Protein AF-A0A7C4YMV7-F1 (afdb_monomer)

Mean predicted aligned error: 10.68 Å

Secondary structure (DSSP, 8-state):
---HHHHHHHHHHH--HHHHHHHHHHT-TT-SSS--HHHHHHHHHHH-SS--HHHHHHHHTTTS-TTTHHHHHHHHHHHHHHHHHHHHHTT-HHHHHHHHHHHHHHHHHTT-HHHHHHHHHHHHHHHHHTT-HHHHHHHHHHHHHHHHT------HHHHHHHHHT-SS-HHHHHHHHHHHHHHHHHHHHHHHHTT---HHHHHHHHHHHHHHHTS---TTS--HHHHHHHHHHHHHHHHHTT-HHHHHTT-

Foldseek 3Di:
DPDLQQVLLVLLQPDDPVLLVQLCPPVQPDDPVDGDPLNVVSVVSNPDPDDDPVVVCVVCPPVDDPVCPVVSSVVSSVSSVVSVVCVVCVPPLLVVLVVLLVVLLVCLVVVVLVVSVVSLLVSLVSCLVVVVVVSNVSSVVSVVVSVVVDPDPPPPVNVCVSCVPDPDDPLLSVLLVVLVVLLVVLVVLLVVVVPPDDPVSLVVLVVSLVVLVPSDCPPPRHDPSSLVSSLNSNLSSCVSVVVNVVSVVSD

Sequence (251 aa):
MKTSSAFLWQLIRSMTANEKLFFKRNFALNGHGSKPLYLKLFDAIAAQKKYNEEAILKKFSPQLTKKNIAFQKHYLQQQVSEAIAQYDNRNSAGHDIYNQVLLIRVYRKKGLLDEAHTLWKKAVVKARATESYAKLNLLKTEFEKMILFSSVHTSYDDLHSVFKGNIITYTEYAEMITLRDIYTEVLLLKRKAHFDLDDELKQRISLLLERVNATNTTPNRRSFWFRHYFGMSKATLLYLLQDISSAFSLL

Nearest PDB structures (foldseek):
  5a7d-assembly4_D  TM=2.845E-01  e=1.112E+00  Drosophila melanogaster
  4wne-assembly1_A  TM=2.858E-01  e=3.779E+00  Homo sapiens
  3ro2-assembly1_A  TM=2.643E-01  e=4.152E+00  Mus musculus

Structure (mmCIF, N/CA/C/O backbone):
data_AF-A0A7C4YMV7-F1
#
_entry.id   AF-A0A7C4YMV7-F1
#
loop_
_atom_site.group_PDB
_atom_site.id
_atom_site.type_symbol
_atom_site.label_atom_id
_atom_site.label_alt_id
_atom_site.label_comp_id
_atom_site.label_asym_id
_atom_site.label_entity_id
_atom_site.label_seq_id
_atom_site.pdbx_PDB_ins_code
_atom_site.Cartn_x
_atom_site.Cartn_y
_atom_site.Cartn_z
_atom_site.occupancy
_atom_site.B_iso_or_equiv
_atom_site.auth_seq_id
_atom_site.auth_comp_id
_atom_site.auth_asym_id
_atom_site.auth_atom_id
_atom_site.pdbx_PDB_model_num
ATOM 1 N N . MET A 1 1 ? -16.394 20.487 7.273 1.00 40.19 1 MET A N 1
ATOM 2 C CA . MET A 1 1 ? -15.797 19.223 7.773 1.00 40.19 1 MET A CA 1
ATOM 3 C C . MET A 1 1 ? -16.908 18.363 8.366 1.00 40.19 1 MET A C 1
ATOM 5 O O . MET A 1 1 ? -17.680 18.888 9.157 1.00 40.19 1 MET A O 1
ATOM 9 N N . LYS A 1 2 ? -17.059 17.088 7.971 1.00 44.91 2 LYS A N 1
ATOM 10 C CA . LYS A 1 2 ? -18.053 16.191 8.596 1.00 44.91 2 LYS A CA 1
ATOM 11 C C . LYS A 1 2 ? -17.679 15.992 10.069 1.00 44.91 2 LYS A C 1
ATOM 13 O O . LYS A 1 2 ? -16.535 15.658 10.361 1.00 44.91 2 LYS A O 1
ATOM 18 N N . THR A 1 3 ? -18.620 16.195 10.987 1.00 59.12 3 THR A N 1
ATOM 19 C CA . THR A 1 3 ? -18.434 15.914 12.418 1.00 59.12 3 THR A CA 1
ATOM 20 C C . THR A 1 3 ? -17.960 14.465 12.594 1.00 59.12 3 THR A C 1
ATOM 22 O O . THR A 1 3 ? -18.552 13.564 11.999 1.00 59.12 3 THR A O 1
ATOM 25 N N . SER A 1 4 ? -16.919 14.224 13.402 1.00 65.94 4 SER A N 1
ATOM 26 C CA . SER A 1 4 ? -16.322 12.886 13.627 1.00 65.94 4 SER A CA 1
ATOM 27 C C . SER A 1 4 ? -17.374 11.805 13.939 1.00 65.94 4 SER A C 1
ATOM 29 O O . SER A 1 4 ? -17.300 10.686 13.431 1.00 65.94 4 SER A O 1
ATOM 31 N N . SER A 1 5 ? -18.435 12.169 14.665 1.00 68.94 5 SER A N 1
ATOM 32 C CA . SER A 1 5 ? -19.562 11.283 14.968 1.00 68.94 5 SER A CA 1
ATOM 33 C C . SER A 1 5 ? -20.346 10.809 13.732 1.00 68.94 5 SER A C 1
ATOM 35 O O . SER A 1 5 ? -20.761 9.653 13.663 1.00 68.94 5 SER A O 1
ATOM 37 N N . ALA A 1 6 ? -20.542 11.684 12.740 1.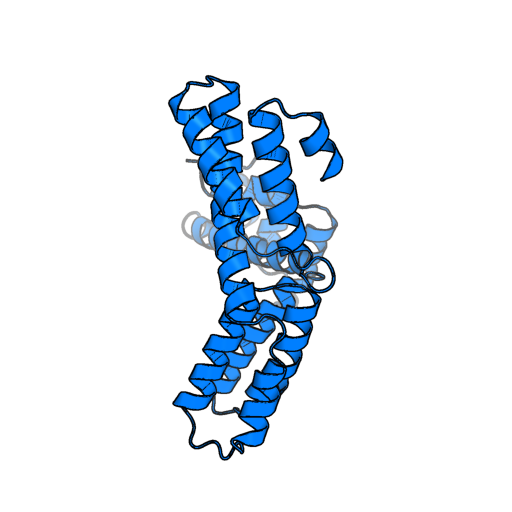00 80.94 6 ALA A N 1
ATOM 38 C CA . ALA A 1 6 ? -21.254 11.355 11.505 1.00 80.94 6 ALA A CA 1
ATOM 39 C C . ALA A 1 6 ? -20.416 10.449 10.595 1.00 80.94 6 ALA A C 1
ATOM 41 O O . ALA A 1 6 ? -20.968 9.580 9.922 1.00 80.94 6 ALA A O 1
ATOM 42 N N . PHE A 1 7 ? -19.090 10.620 10.606 1.00 87.06 7 PHE A N 1
ATOM 43 C CA . PHE A 1 7 ? -18.169 9.757 9.871 1.00 87.06 7 PHE A CA 1
ATOM 44 C C . PHE A 1 7 ? -18.228 8.310 10.374 1.00 87.06 7 PHE A C 1
ATOM 46 O O . PHE A 1 7 ? -18.424 7.404 9.571 1.00 87.06 7 PHE A O 1
ATOM 53 N N . LEU A 1 8 ? -18.143 8.092 11.693 1.00 87.88 8 LEU A N 1
ATOM 54 C CA . LEU A 1 8 ? -18.199 6.746 12.275 1.00 87.88 8 LEU A CA 1
ATOM 55 C C . LEU A 1 8 ? -19.509 6.021 11.934 1.00 87.88 8 LEU A C 1
ATOM 57 O O . LEU A 1 8 ? -19.495 4.847 11.569 1.00 87.88 8 LEU A O 1
ATOM 61 N N . TRP A 1 9 ? -20.643 6.722 12.014 1.00 89.62 9 TRP A N 1
ATOM 62 C CA . TRP A 1 9 ? -21.929 6.149 11.617 1.00 89.62 9 TRP A CA 1
ATOM 63 C C . TRP A 1 9 ? -21.963 5.801 10.122 1.00 89.62 9 TRP A C 1
ATOM 65 O O . TRP A 1 9 ? -22.379 4.698 9.770 1.00 89.62 9 TRP A O 1
ATOM 75 N N . GLN A 1 10 ? -21.477 6.690 9.246 1.00 89.81 10 GLN A N 1
ATOM 76 C CA . GLN A 1 10 ? -21.383 6.418 7.805 1.00 89.81 10 GLN A CA 1
ATOM 77 C C . GLN A 1 10 ? -20.502 5.199 7.510 1.00 89.81 10 GLN A C 1
ATOM 79 O O . GLN A 1 10 ? -20.912 4.344 6.731 1.00 89.81 10 GLN A O 1
ATOM 84 N N . LEU A 1 11 ? -19.353 5.083 8.181 1.00 91.31 11 LEU A N 1
ATOM 85 C CA . LEU A 1 11 ? -18.429 3.959 8.040 1.00 91.31 11 LEU A CA 1
ATOM 86 C C . LEU A 1 11 ? -19.085 2.631 8.443 1.00 91.31 11 LEU A C 1
ATOM 88 O O . LEU A 1 11 ? -19.076 1.670 7.684 1.00 91.31 11 LEU A O 1
ATOM 92 N N . ILE A 1 12 ? -19.730 2.578 9.612 1.00 91.25 12 ILE A N 1
ATOM 93 C CA . ILE A 1 12 ? -20.417 1.360 10.078 1.00 91.25 12 ILE A CA 1
ATOM 94 C C . ILE A 1 12 ? -21.585 0.989 9.145 1.00 91.25 12 ILE A C 1
ATOM 96 O O . ILE A 1 12 ? -21.893 -0.192 8.948 1.00 91.25 12 ILE A O 1
ATOM 100 N N . ARG A 1 13 ? -22.252 1.984 8.550 1.00 91.12 13 ARG A N 1
ATOM 101 C CA . ARG A 1 13 ? -23.333 1.768 7.580 1.00 91.12 13 ARG A CA 1
ATOM 102 C C . ARG A 1 13 ? -22.829 1.250 6.236 1.00 91.12 13 ARG A C 1
ATOM 104 O O . ARG A 1 13 ? -23.528 0.416 5.667 1.00 91.12 13 ARG A O 1
ATOM 111 N N . SER A 1 14 ? -21.666 1.698 5.759 1.00 91.88 14 SER A N 1
ATOM 112 C CA . SER A 1 14 ? -21.084 1.231 4.494 1.00 91.88 14 SER A CA 1
ATOM 113 C C . SER A 1 14 ? -20.534 -0.193 4.569 1.00 91.88 14 SER A C 1
ATOM 115 O O . SER A 1 14 ? -20.378 -0.823 3.531 1.00 91.88 14 SER A O 1
ATOM 117 N N . MET A 1 15 ? -20.280 -0.720 5.772 1.00 92.50 15 MET A N 1
ATOM 118 C CA . MET A 1 15 ? -19.813 -2.098 5.944 1.00 92.50 15 MET A CA 1
ATOM 119 C C . MET A 1 15 ? -20.860 -3.136 5.498 1.00 92.50 15 MET A C 1
ATOM 121 O O . MET A 1 15 ? -22.028 -3.116 5.920 1.00 92.50 15 MET A O 1
ATOM 125 N N . THR A 1 16 ? -20.397 -4.114 4.729 1.00 92.62 16 THR A N 1
ATOM 126 C CA . THR A 1 16 ? -21.099 -5.341 4.343 1.00 92.62 16 THR A CA 1
ATOM 127 C C . THR A 1 16 ? -21.382 -6.240 5.551 1.00 92.62 16 THR A C 1
ATOM 129 O O . THR A 1 16 ? -20.781 -6.112 6.620 1.00 92.62 16 THR A O 1
ATOM 132 N N . ALA A 1 17 ? -22.304 -7.195 5.398 1.00 91.44 17 ALA A N 1
ATOM 133 C CA . ALA A 1 17 ? -22.612 -8.158 6.459 1.00 91.44 17 ALA A CA 1
ATOM 134 C C . ALA A 1 17 ? -21.371 -8.963 6.899 1.00 91.44 17 ALA A C 1
ATOM 136 O O . ALA A 1 17 ? -21.166 -9.178 8.095 1.00 91.44 17 ALA A O 1
ATOM 137 N N . ASN A 1 18 ? -20.512 -9.332 5.945 1.00 91.94 18 ASN A N 1
ATOM 138 C CA . ASN A 1 18 ? -19.300 -10.106 6.206 1.00 91.94 18 ASN A CA 1
ATOM 139 C C . ASN A 1 18 ? -18.231 -9.288 6.945 1.00 91.94 18 ASN A C 1
ATOM 141 O O . ASN A 1 18 ? -17.628 -9.801 7.883 1.00 91.94 18 ASN A O 1
ATOM 145 N N . GLU A 1 19 ? -18.043 -8.010 6.602 1.00 91.81 19 GLU A N 1
ATOM 146 C CA . GLU A 1 19 ? -17.135 -7.109 7.335 1.00 91.81 19 GLU A CA 1
ATOM 147 C C . GLU A 1 19 ? -17.593 -6.902 8.781 1.00 91.81 19 GLU A C 1
ATOM 149 O O . GLU A 1 19 ? -16.788 -6.942 9.712 1.00 91.81 19 GLU A O 1
ATOM 154 N N . LYS A 1 20 ? -18.906 -6.736 8.996 1.00 91.12 20 LYS A N 1
ATOM 155 C CA . LYS A 1 20 ? -19.485 -6.613 10.343 1.00 91.12 20 LYS A CA 1
ATOM 156 C C . LYS A 1 20 ? -19.271 -7.886 11.156 1.00 91.12 20 LYS A C 1
ATOM 158 O O . LYS A 1 20 ? -18.959 -7.806 12.343 1.00 91.12 20 LYS A O 1
ATOM 163 N N . LEU A 1 21 ? -19.438 -9.054 10.535 1.00 89.75 21 LEU A N 1
ATOM 164 C CA . LEU A 1 21 ? -19.190 -10.342 11.179 1.00 89.75 21 LEU A CA 1
ATOM 165 C C . LEU A 1 21 ? -17.706 -10.526 11.515 1.00 89.75 21 LEU A C 1
ATOM 167 O O . LEU A 1 21 ? -17.388 -10.952 12.624 1.00 89.75 21 LEU A O 1
ATOM 171 N N . PHE A 1 22 ? -16.811 -10.172 10.591 1.00 90.62 22 PHE A N 1
ATOM 172 C CA . PHE A 1 22 ? -15.364 -10.223 10.793 1.00 90.62 22 PHE A CA 1
ATOM 173 C C . PHE A 1 22 ? -14.937 -9.356 11.979 1.00 90.62 22 PHE A C 1
ATOM 175 O O . PHE A 1 22 ? -14.270 -9.856 12.883 1.00 90.62 22 PHE A O 1
ATOM 182 N N . PHE A 1 23 ? -15.396 -8.099 12.031 1.00 90.56 23 PHE A N 1
ATOM 183 C CA . PHE A 1 23 ? -15.142 -7.203 13.160 1.00 90.56 23 PHE A CA 1
ATOM 184 C C . PHE A 1 23 ? -15.604 -7.826 14.480 1.00 90.56 23 PHE A C 1
ATOM 186 O O . PHE A 1 23 ? -14.819 -7.963 15.414 1.00 90.56 23 PHE A O 1
ATOM 193 N N . LYS A 1 24 ? -16.857 -8.290 14.549 1.00 88.00 24 LYS A N 1
ATOM 194 C CA . LYS A 1 24 ? -17.406 -8.881 15.777 1.00 88.00 24 LYS A CA 1
ATOM 195 C C . LYS A 1 24 ? -16.699 -10.158 16.217 1.00 88.00 24 LYS A C 1
ATOM 197 O O . LYS A 1 24 ? -16.728 -10.447 17.402 1.00 88.00 24 LYS A O 1
ATOM 202 N N . ARG A 1 25 ? -16.132 -10.948 15.305 1.00 86.31 25 ARG A N 1
ATOM 203 C CA . ARG A 1 25 ? -15.432 -12.193 15.655 1.00 86.31 25 ARG A CA 1
ATOM 204 C C . ARG A 1 25 ? -14.002 -11.927 16.107 1.00 86.31 25 ARG A C 1
ATOM 206 O O . ARG A 1 25 ? -13.623 -12.347 17.193 1.00 86.31 25 ARG A O 1
ATOM 213 N N . ASN A 1 26 ? -13.236 -11.202 15.299 1.00 82.25 26 ASN A N 1
ATOM 214 C CA . ASN A 1 26 ? -11.797 -11.043 15.518 1.00 82.25 26 ASN A CA 1
ATOM 215 C C . ASN A 1 26 ? -11.471 -9.977 16.562 1.00 82.25 26 ASN A C 1
ATOM 217 O O . ASN A 1 26 ? -10.483 -10.100 17.274 1.00 82.25 26 ASN A O 1
ATOM 221 N N . PHE A 1 27 ? -12.339 -8.978 16.716 1.00 79.50 27 PHE A N 1
ATOM 222 C CA . PHE A 1 27 ? -12.175 -7.914 17.701 1.00 79.50 27 PHE A CA 1
ATOM 223 C C . PHE A 1 27 ? -13.072 -8.130 18.926 1.00 79.50 27 PHE A C 1
ATOM 225 O O . PHE A 1 27 ? -13.316 -7.187 19.666 1.00 79.50 27 PHE A O 1
ATOM 232 N N . ALA A 1 28 ? -13.592 -9.342 19.164 1.00 73.56 28 ALA A N 1
ATOM 233 C CA . ALA A 1 28 ? -14.272 -9.694 20.423 1.00 73.56 28 ALA A CA 1
ATOM 234 C C . ALA A 1 28 ? -13.374 -10.368 21.460 1.00 73.56 28 ALA A C 1
ATOM 236 O O . ALA A 1 28 ? -13.800 -10.593 22.595 1.00 73.56 28 ALA A O 1
ATOM 237 N N . LEU A 1 29 ? -12.137 -10.671 21.083 1.00 60.53 29 LEU A N 1
ATOM 238 C CA . LEU A 1 29 ? -11.149 -11.289 21.949 1.00 60.53 29 LEU A CA 1
ATOM 239 C C . LEU A 1 29 ? -10.673 -10.233 22.947 1.00 60.53 29 LEU A C 1
ATOM 241 O O . LEU A 1 29 ? -9.976 -9.316 22.533 1.00 60.53 29 LEU A O 1
ATOM 245 N N . ASN A 1 30 ? -11.166 -10.312 24.194 1.00 53.94 30 ASN A N 1
ATOM 246 C CA . ASN A 1 30 ? -10.535 -9.843 25.451 1.00 53.94 30 ASN A CA 1
ATOM 247 C C . ASN A 1 30 ? -11.505 -9.770 26.658 1.00 53.94 30 ASN A C 1
ATOM 249 O O . ASN A 1 30 ? -11.123 -9.292 27.722 1.00 53.94 30 ASN A O 1
ATOM 253 N N . GLY A 1 31 ? -12.758 -10.226 26.550 1.00 48.81 31 GLY A N 1
ATOM 254 C CA . GLY A 1 31 ? -13.703 -10.182 27.674 1.00 48.81 31 GLY A CA 1
ATOM 255 C C . GLY A 1 31 ? -13.952 -11.547 28.307 1.00 48.81 31 GLY A C 1
ATOM 256 O O . GLY A 1 31 ? -14.620 -12.375 27.694 1.00 48.81 31 GLY A O 1
ATOM 257 N N . HIS A 1 32 ? -13.507 -11.754 29.550 1.00 50.25 32 HIS A N 1
ATOM 258 C CA . HIS A 1 32 ? -14.011 -12.799 30.451 1.00 50.25 32 HIS A CA 1
ATOM 259 C C . HIS A 1 32 ? -15.548 -12.693 30.584 1.00 50.25 32 HIS A C 1
ATOM 261 O O . HIS A 1 32 ? -16.067 -11.974 31.433 1.00 50.25 32 HIS A O 1
ATOM 267 N N . GLY A 1 33 ? -16.292 -13.348 29.690 1.00 56.38 33 GLY A N 1
ATOM 268 C CA . GLY A 1 33 ? -17.753 -13.492 29.743 1.00 56.38 33 GLY A CA 1
ATOM 269 C C . GLY A 1 33 ? -18.605 -12.281 29.320 1.00 56.38 33 GLY A C 1
ATOM 270 O O . GLY A 1 33 ? -19.791 -12.462 29.058 1.00 56.38 33 GLY A O 1
ATOM 271 N N . SER A 1 34 ? -18.056 -11.062 29.189 1.00 66.81 34 SER A N 1
ATOM 272 C CA . SER A 1 34 ? -18.833 -9.852 28.839 1.00 66.81 34 SER A CA 1
ATOM 273 C C . SER A 1 34 ? -18.329 -9.157 27.574 1.00 66.81 34 SER A C 1
ATOM 275 O O . SER A 1 34 ? -17.135 -8.900 27.421 1.00 66.81 34 SER A O 1
ATOM 277 N N . LYS A 1 35 ? -19.259 -8.800 26.672 1.00 72.88 35 LYS A N 1
ATOM 278 C CA . LYS A 1 35 ? -18.948 -8.037 25.453 1.00 72.88 35 LYS A CA 1
ATOM 279 C C . LYS A 1 35 ? -18.308 -6.683 25.813 1.00 72.88 35 LYS A C 1
ATOM 281 O O . LYS A 1 35 ? -18.940 -5.912 26.549 1.00 72.88 35 LYS A O 1
ATOM 286 N N . PRO A 1 36 ? -17.135 -6.348 25.244 1.00 82.06 36 PRO A N 1
ATOM 287 C CA . PRO A 1 36 ? -16.510 -5.041 25.406 1.00 82.06 36 PRO A CA 1
ATOM 288 C C . PRO A 1 36 ? -17.432 -3.872 25.036 1.00 82.06 36 PRO A C 1
ATOM 290 O O . PRO A 1 36 ? -18.288 -3.985 24.153 1.00 82.06 36 PRO A O 1
ATOM 293 N N . LEU A 1 37 ? -17.235 -2.721 25.688 1.00 83.00 37 LEU A N 1
ATOM 294 C CA . LEU A 1 37 ? -18.078 -1.532 25.508 1.00 83.00 37 LEU A CA 1
ATOM 295 C C . LEU A 1 37 ? -18.127 -1.059 24.046 1.00 83.00 37 LEU A C 1
ATOM 297 O O . LEU A 1 37 ? -19.203 -0.737 23.548 1.00 83.00 37 LEU A O 1
ATOM 301 N N . TYR A 1 38 ? -17.001 -1.082 23.328 1.00 84.81 38 TYR A N 1
ATOM 302 C CA . TYR A 1 38 ? -16.954 -0.669 21.921 1.00 84.81 38 TYR A CA 1
ATOM 303 C C . TYR A 1 38 ? -17.789 -1.575 21.004 1.00 84.81 38 TYR A C 1
ATOM 305 O O . TYR A 1 38 ? -18.428 -1.069 20.087 1.00 84.81 38 TYR A O 1
ATOM 313 N N . LEU A 1 39 ? -17.880 -2.885 21.268 1.00 85.81 39 LEU A N 1
ATOM 314 C CA . LEU A 1 39 ? -18.763 -3.774 20.499 1.00 85.81 39 LEU A CA 1
ATOM 315 C C . LEU A 1 39 ? -20.235 -3.459 20.754 1.00 85.81 39 LEU A C 1
ATOM 317 O O . LEU A 1 39 ? -21.049 -3.476 19.832 1.00 85.81 39 LEU A O 1
ATOM 321 N N . LYS A 1 40 ? -20.587 -3.132 22.001 1.00 86.94 40 LYS A N 1
ATOM 322 C CA . LYS A 1 40 ? -21.951 -2.707 22.334 1.00 86.94 40 LYS A CA 1
ATOM 323 C C . LYS A 1 40 ? -22.295 -1.377 21.656 1.00 86.94 40 LYS A C 1
ATOM 325 O O . LYS A 1 40 ? -23.397 -1.227 21.129 1.00 86.94 40 LYS A O 1
ATOM 330 N N . LEU A 1 41 ? -21.348 -0.435 21.627 1.00 87.75 41 LEU A N 1
ATOM 331 C CA . LEU A 1 41 ? -21.481 0.830 20.899 1.00 87.75 41 LEU A CA 1
ATOM 332 C C . LEU A 1 41 ? -21.631 0.600 19.394 1.00 87.75 41 LEU A C 1
ATOM 334 O O . LEU A 1 41 ? -22.490 1.219 18.773 1.00 87.75 41 LEU A O 1
ATOM 338 N N . PHE A 1 42 ? -20.858 -0.321 18.820 1.00 90.31 42 PHE A N 1
ATOM 339 C CA . PHE A 1 42 ? -20.977 -0.708 17.420 1.00 90.31 42 PHE A CA 1
ATOM 340 C C . PHE A 1 42 ? -22.382 -1.217 17.088 1.00 90.31 42 PHE A C 1
ATOM 342 O O . PHE A 1 42 ? -23.007 -0.709 16.159 1.00 90.31 42 PHE A O 1
ATOM 349 N N . ASP A 1 43 ? -22.907 -2.164 17.874 1.00 89.06 43 ASP A N 1
ATOM 350 C CA . ASP A 1 43 ? -24.257 -2.709 17.685 1.00 89.06 43 ASP A CA 1
ATOM 351 C C . ASP A 1 43 ? -25.328 -1.609 17.795 1.00 89.06 43 ASP A C 1
ATOM 353 O O . ASP A 1 43 ? -26.265 -1.561 16.996 1.00 89.06 43 ASP A O 1
ATOM 357 N N . ALA A 1 44 ? -25.174 -0.686 18.750 1.00 88.62 44 ALA A N 1
ATOM 358 C CA . ALA A 1 44 ? -26.094 0.433 18.923 1.00 88.62 44 ALA A CA 1
ATOM 359 C C . ALA A 1 44 ? -26.052 1.428 17.753 1.00 88.62 44 ALA A C 1
ATOM 361 O O . ALA A 1 44 ? -27.108 1.840 17.280 1.00 88.62 44 ALA A O 1
ATOM 362 N N . ILE A 1 45 ? -24.862 1.791 17.263 1.00 88.00 45 ILE A N 1
ATOM 363 C CA . ILE A 1 45 ? -24.699 2.717 16.132 1.00 88.00 45 ILE A CA 1
ATOM 364 C C . ILE A 1 45 ? -25.181 2.065 14.829 1.00 88.00 45 ILE A C 1
ATOM 366 O O . ILE A 1 45 ? -25.845 2.720 14.028 1.00 88.00 45 ILE A O 1
ATOM 370 N N . ALA A 1 46 ? -24.914 0.771 14.631 1.00 88.25 46 ALA A N 1
ATOM 371 C CA . ALA A 1 46 ? -25.352 0.025 13.451 1.00 88.25 46 ALA A CA 1
ATOM 372 C C . ALA A 1 46 ? -26.885 -0.074 13.341 1.00 88.25 46 ALA A C 1
ATOM 374 O O . ALA A 1 46 ? -27.420 -0.062 12.230 1.00 88.25 46 ALA A O 1
ATOM 375 N N . ALA A 1 47 ? -27.585 -0.152 14.480 1.00 87.56 47 ALA A N 1
ATOM 376 C CA . ALA A 1 47 ? -29.045 -0.217 14.544 1.00 87.56 47 ALA A CA 1
ATOM 377 C C . ALA A 1 47 ? -29.735 1.135 14.272 1.00 87.56 47 ALA A C 1
ATOM 379 O O . ALA A 1 47 ? -30.916 1.170 13.923 1.00 87.56 47 ALA A O 1
ATOM 380 N N . GLN A 1 48 ? -29.028 2.259 14.416 1.00 86.00 48 GLN A N 1
ATOM 381 C CA . GLN A 1 48 ? -29.601 3.587 14.204 1.00 86.00 48 GLN A CA 1
ATOM 382 C C . GLN A 1 48 ? -29.746 3.920 12.708 1.00 86.00 48 GLN A C 1
ATOM 384 O O . GLN A 1 48 ? -28.771 3.914 11.953 1.00 86.00 48 GLN A O 1
ATOM 389 N N . LYS A 1 49 ? -30.963 4.304 12.286 1.00 81.75 49 LYS A N 1
ATOM 390 C CA . LYS A 1 49 ? -31.230 4.834 10.930 1.00 81.75 49 LYS A CA 1
ATOM 391 C C . LYS A 1 49 ? -30.638 6.229 10.704 1.00 81.75 49 LYS A C 1
ATOM 393 O O . LYS A 1 49 ? -30.267 6.552 9.584 1.00 81.75 49 LYS A O 1
ATOM 398 N N . LYS A 1 50 ? -30.561 7.047 11.753 1.00 83.19 50 LYS A N 1
ATOM 399 C CA . LYS A 1 50 ? -29.913 8.364 11.770 1.00 83.19 50 LYS A CA 1
ATOM 400 C C . LYS A 1 50 ? -29.150 8.473 13.082 1.00 83.19 50 LYS A C 1
ATOM 402 O O . LYS A 1 50 ? -29.671 8.059 14.117 1.00 83.19 50 LYS A O 1
ATOM 407 N N . TYR A 1 51 ? -27.926 8.986 13.028 1.00 84.69 51 TYR A N 1
ATOM 408 C CA . TYR A 1 51 ? -27.071 9.081 14.206 1.00 84.69 51 TYR A CA 1
ATOM 409 C C . TYR A 1 51 ? -27.725 9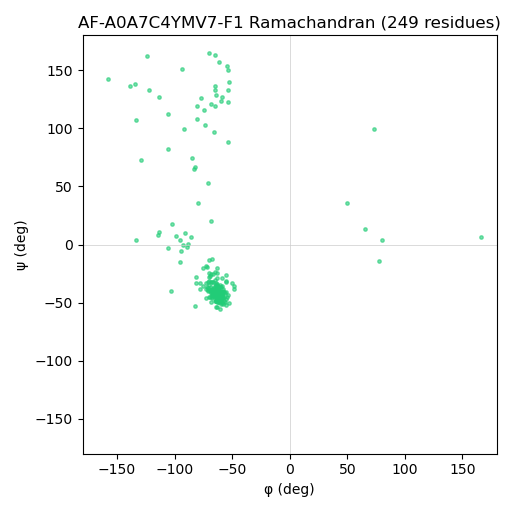.936 15.304 1.00 84.69 51 TYR A C 1
ATOM 411 O O . TYR A 1 51 ? -28.068 11.093 15.057 1.00 84.69 51 TYR A O 1
ATOM 419 N N . ASN A 1 52 ? -27.888 9.369 16.503 1.00 84.19 52 ASN A N 1
ATOM 420 C CA . ASN A 1 52 ? -28.396 10.071 17.682 1.00 84.19 52 ASN A CA 1
ATOM 421 C C . ASN A 1 52 ? -27.513 9.756 18.898 1.00 84.19 52 ASN A C 1
ATOM 423 O O . ASN A 1 52 ? -27.562 8.653 19.448 1.00 84.19 52 ASN A O 1
ATOM 427 N N . GLU A 1 53 ? -26.713 10.741 19.308 1.00 82.88 53 GLU A N 1
ATOM 428 C CA . GLU A 1 53 ? -25.757 10.617 20.410 1.00 82.88 53 GLU A CA 1
ATOM 429 C C . GLU A 1 53 ? -26.438 10.528 21.785 1.00 82.88 53 GLU A C 1
ATOM 431 O O . GLU A 1 53 ? -26.021 9.740 22.635 1.00 82.88 53 GLU A O 1
ATOM 436 N N . GLU A 1 54 ? -27.530 11.263 21.999 1.00 82.31 54 GLU A N 1
ATOM 437 C CA . GLU A 1 54 ? -28.259 11.262 23.272 1.00 82.31 54 GLU A CA 1
ATOM 438 C C . GLU A 1 54 ? -28.894 9.901 23.568 1.00 82.31 54 GLU A C 1
ATOM 440 O O . GLU A 1 54 ? -28.876 9.433 24.708 1.00 82.31 54 GLU A O 1
ATOM 445 N N . ALA A 1 55 ? -29.402 9.223 22.535 1.00 83.19 55 ALA A N 1
ATOM 446 C CA . ALA A 1 55 ? -29.932 7.868 22.656 1.00 83.19 55 ALA A CA 1
ATOM 447 C C . ALA A 1 55 ? -28.846 6.856 23.065 1.00 83.19 55 ALA A C 1
ATOM 449 O O . ALA A 1 55 ? -29.118 5.927 23.827 1.00 83.19 55 ALA A O 1
ATOM 450 N N . ILE A 1 56 ? -27.608 7.049 22.596 1.00 84.12 56 ILE A N 1
ATOM 451 C CA . ILE A 1 56 ? -26.460 6.211 22.969 1.00 84.12 56 ILE A CA 1
ATOM 452 C C . ILE A 1 56 ? -26.080 6.473 24.433 1.00 84.12 56 ILE A C 1
ATOM 454 O O . ILE A 1 56 ? -25.918 5.523 25.195 1.00 84.12 56 ILE A O 1
ATOM 458 N N . LEU A 1 57 ? -26.011 7.741 24.855 1.00 83.31 57 LEU A N 1
ATOM 459 C CA . LEU A 1 57 ? -25.722 8.110 26.247 1.00 83.31 57 LEU A CA 1
ATOM 460 C C . LEU A 1 57 ? -26.758 7.540 27.226 1.00 83.31 57 LEU A C 1
ATOM 462 O O . LEU A 1 57 ? -26.379 6.983 28.252 1.00 83.31 57 LEU A O 1
ATOM 466 N N . LYS A 1 58 ? -28.055 7.609 26.893 1.00 84.00 58 LYS A N 1
ATOM 467 C CA . LYS A 1 58 ? -29.125 7.025 27.723 1.00 84.00 58 LYS A CA 1
ATOM 468 C C . LYS A 1 58 ? -29.004 5.503 27.838 1.00 84.00 58 LYS A C 1
ATOM 470 O O . LYS A 1 58 ? -29.162 4.966 28.927 1.00 84.00 58 LYS A O 1
ATOM 475 N N . LYS A 1 59 ? -28.693 4.810 26.736 1.00 83.19 59 LYS A N 1
ATOM 476 C CA . LYS A 1 59 ? -28.611 3.339 26.693 1.00 83.19 59 LYS A CA 1
ATOM 477 C C . LYS A 1 59 ? -27.414 2.765 27.459 1.00 83.19 59 LYS A C 1
ATOM 479 O O . LYS A 1 59 ? -27.483 1.627 27.912 1.00 83.19 59 LYS A O 1
ATOM 484 N N . PHE A 1 60 ? -26.323 3.521 27.573 1.00 83.69 60 PHE A N 1
ATOM 485 C CA . PHE A 1 60 ? -25.073 3.052 28.181 1.00 83.69 60 PHE A CA 1
ATOM 486 C C . PHE A 1 60 ? -24.706 3.763 29.490 1.00 83.69 60 PHE A C 1
ATOM 488 O O . PHE A 1 60 ? -23.599 3.570 29.989 1.00 83.69 60 PHE A O 1
ATOM 495 N N . SER A 1 61 ? -25.610 4.550 30.075 1.00 80.12 61 SER A N 1
ATOM 496 C CA . SER A 1 61 ? -25.420 5.111 31.418 1.00 80.12 61 SER A CA 1
ATOM 497 C C . SER A 1 61 ? -25.394 3.987 32.472 1.00 80.12 61 SER A C 1
ATOM 499 O O . SER A 1 61 ? -26.220 3.077 32.380 1.00 80.12 61 SER A O 1
ATOM 501 N N . PRO A 1 62 ? -24.474 3.991 33.460 1.00 76.31 62 PRO A N 1
ATOM 502 C CA . PRO A 1 62 ? -23.465 5.017 33.760 1.00 76.31 62 PRO A CA 1
ATOM 503 C C . PRO A 1 62 ? -22.092 4.780 33.097 1.00 76.31 62 PRO A C 1
ATOM 505 O O . PRO A 1 62 ? -21.177 5.580 33.274 1.00 76.31 62 PRO A O 1
ATOM 508 N N . GLN A 1 63 ? -21.918 3.691 32.339 1.00 76.12 63 GLN A N 1
ATOM 509 C CA . GLN A 1 63 ? -20.636 3.306 31.720 1.00 76.12 63 GLN A CA 1
ATOM 510 C C . GLN A 1 63 ? -20.160 4.320 30.663 1.00 76.12 63 GLN A C 1
ATOM 512 O O . GLN A 1 63 ? -18.959 4.524 30.470 1.00 76.12 63 GLN A O 1
ATOM 517 N N . LEU A 1 64 ? -21.099 4.983 29.987 1.00 80.94 64 LEU A N 1
ATOM 518 C CA . LEU A 1 64 ? -20.846 6.035 29.011 1.00 80.94 64 LEU A CA 1
ATOM 519 C C . LEU A 1 64 ? -21.370 7.377 29.533 1.00 80.94 64 LEU A C 1
ATOM 521 O O . LEU A 1 64 ? -22.535 7.514 29.891 1.00 80.94 64 LEU A O 1
ATOM 525 N N . THR A 1 65 ? -20.507 8.385 29.536 1.00 82.50 65 THR A N 1
ATOM 526 C CA . THR A 1 65 ? -20.791 9.751 29.979 1.00 82.50 65 THR A CA 1
ATOM 527 C C . THR A 1 65 ? -20.479 10.742 28.861 1.00 82.50 65 THR A C 1
ATOM 529 O O . THR A 1 65 ? -19.704 10.455 27.946 1.00 82.50 65 THR A O 1
ATOM 532 N N . LYS A 1 66 ? -21.018 11.964 28.958 1.00 79.19 66 LYS A N 1
ATOM 533 C CA . LYS A 1 66 ? -20.700 13.051 28.011 1.00 79.19 66 LYS A CA 1
ATOM 534 C C . LYS A 1 66 ? -19.194 13.338 27.910 1.00 79.19 66 LYS A C 1
ATOM 536 O O . LYS A 1 66 ? -18.733 13.787 26.870 1.00 79.19 66 LYS A O 1
ATOM 541 N N . LYS A 1 67 ? -18.425 13.046 28.968 1.00 79.88 67 LYS A N 1
ATOM 542 C CA . LYS A 1 67 ? -16.967 13.230 28.994 1.00 79.88 67 LYS A CA 1
ATOM 543 C C . LYS A 1 67 ? -16.215 12.120 28.250 1.00 79.88 67 LYS A C 1
ATOM 545 O O . LYS A 1 67 ? -15.238 12.410 27.571 1.00 79.88 67 LYS A O 1
ATOM 550 N N . ASN A 1 68 ? -16.657 10.861 28.349 1.00 85.25 68 ASN A N 1
ATOM 551 C CA . ASN A 1 68 ? -15.925 9.720 27.781 1.00 85.25 68 ASN A CA 1
ATOM 552 C C . ASN A 1 68 ? -16.401 9.295 26.378 1.00 85.25 68 ASN A C 1
ATOM 554 O O . ASN A 1 68 ? -15.679 8.575 25.688 1.00 85.25 68 ASN A O 1
ATOM 558 N N . ILE A 1 69 ? -17.574 9.752 25.925 1.00 84.88 69 ILE A N 1
ATOM 559 C CA . ILE A 1 69 ? -18.153 9.325 24.644 1.00 84.88 69 ILE A CA 1
ATOM 560 C C . ILE A 1 69 ? -17.266 9.670 23.445 1.00 84.88 69 ILE A C 1
ATOM 562 O O . ILE A 1 69 ? -17.172 8.880 22.511 1.00 84.88 69 ILE A O 1
ATOM 566 N N . ALA A 1 70 ? -16.580 10.815 23.467 1.00 85.69 70 ALA A N 1
ATOM 567 C CA . ALA A 1 70 ? -15.644 11.192 22.410 1.00 85.69 70 ALA A CA 1
ATOM 568 C C . ALA A 1 70 ? -14.486 10.187 22.300 1.00 85.69 70 ALA A C 1
ATOM 570 O O . ALA A 1 70 ? -14.219 9.676 21.213 1.00 85.69 70 ALA A O 1
ATOM 571 N N . PHE A 1 71 ? -13.871 9.836 23.433 1.00 86.19 71 PHE A N 1
ATOM 572 C CA . PHE A 1 71 ? -12.795 8.846 23.501 1.00 86.19 71 PHE A CA 1
ATOM 573 C C . PHE A 1 71 ? -13.265 7.458 23.051 1.00 86.19 71 PHE A C 1
ATOM 575 O O . PHE A 1 71 ? -12.625 6.827 22.214 1.00 86.19 71 PHE A O 1
ATOM 582 N N . GLN A 1 72 ? -14.422 7.002 23.537 1.00 87.44 72 GLN A N 1
ATOM 583 C CA . GLN A 1 72 ? -14.970 5.691 23.173 1.00 87.44 72 GLN A CA 1
ATOM 584 C C . GLN A 1 72 ? -15.347 5.604 21.688 1.00 87.44 72 GLN A C 1
ATOM 586 O O . GLN A 1 72 ? -15.136 4.568 21.060 1.00 87.44 72 GLN A O 1
ATOM 591 N N . LYS A 1 73 ? -15.852 6.694 21.093 1.00 87.00 73 LYS A N 1
ATOM 592 C CA . LYS A 1 73 ? -16.089 6.778 19.643 1.00 87.00 73 LYS A CA 1
ATOM 593 C C . LYS A 1 73 ? -14.788 6.726 18.854 1.00 87.00 73 LYS A C 1
ATOM 595 O O . LYS A 1 73 ? -14.730 6.001 17.869 1.00 87.00 73 LYS A O 1
ATOM 600 N N . HIS A 1 74 ? -13.762 7.461 19.281 1.00 88.25 74 HIS A N 1
ATOM 601 C CA . HIS A 1 74 ? -12.453 7.427 18.631 1.00 88.25 74 HIS A CA 1
ATOM 602 C C . HIS A 1 74 ? -11.847 6.021 18.682 1.00 88.25 74 HIS A C 1
ATOM 604 O O . HIS A 1 74 ? -11.419 5.491 17.659 1.00 88.25 74 HIS A O 1
ATOM 610 N N . TYR A 1 75 ? -11.882 5.382 19.852 1.00 89.00 75 TYR A N 1
ATOM 611 C CA . TYR A 1 75 ? -11.418 4.010 20.015 1.00 89.00 75 TYR A CA 1
ATOM 612 C C . TYR A 1 75 ? -12.198 3.042 19.117 1.00 89.00 75 TYR A C 1
ATOM 614 O O . TYR A 1 75 ? -11.594 2.289 18.360 1.00 89.00 75 TYR A O 1
ATOM 622 N N . LEU A 1 76 ? -13.535 3.119 19.107 1.00 90.12 76 LEU A N 1
ATOM 623 C CA . LEU A 1 76 ? -14.359 2.310 18.207 1.00 90.12 76 LEU A CA 1
ATOM 624 C C . LEU A 1 76 ? -14.011 2.559 16.732 1.00 90.12 76 LEU A C 1
ATOM 626 O O . LEU A 1 76 ? -13.896 1.608 15.965 1.00 90.12 76 LEU A O 1
ATOM 630 N N . GLN A 1 77 ? -13.820 3.815 16.329 1.00 91.75 77 GLN A N 1
ATOM 631 C CA . GLN A 1 77 ? -13.427 4.159 14.967 1.00 91.75 77 GLN A CA 1
ATOM 632 C C . GLN A 1 77 ? -12.090 3.518 14.589 1.00 91.75 77 GLN A C 1
ATOM 634 O O . GLN A 1 77 ? -11.982 2.962 13.497 1.00 91.75 77 GLN A O 1
ATOM 639 N N . GLN A 1 78 ? -11.095 3.562 15.476 1.00 90.19 78 GLN A N 1
ATOM 640 C CA . GLN A 1 78 ? -9.799 2.926 15.255 1.00 90.19 78 GLN A CA 1
ATOM 641 C C . GLN A 1 78 ? -9.951 1.410 15.073 1.00 90.19 78 GLN A C 1
ATOM 643 O O . GLN A 1 78 ? -9.473 0.875 14.078 1.00 90.19 78 GLN A O 1
ATOM 648 N N . GLN A 1 79 ? -10.690 0.744 15.966 1.00 90.94 79 GLN A N 1
ATOM 649 C CA . GLN A 1 79 ? -10.913 -0.705 15.899 1.00 90.94 79 GLN A CA 1
ATOM 650 C C . GLN A 1 79 ? -11.679 -1.119 14.631 1.00 90.94 79 GLN A C 1
ATOM 652 O O . GLN A 1 79 ? -11.325 -2.094 13.975 1.00 90.94 79 GLN A O 1
ATOM 657 N N . VAL A 1 80 ? -12.710 -0.361 14.241 1.00 91.88 80 VAL A N 1
ATOM 658 C CA . VAL A 1 80 ? -13.463 -0.614 13.001 1.00 91.88 80 VAL A CA 1
ATOM 659 C C . VAL A 1 80 ? -12.580 -0.401 11.772 1.00 91.88 80 VAL A C 1
ATOM 661 O O . VAL A 1 80 ? -12.617 -1.210 10.850 1.00 91.88 80 VAL A O 1
ATOM 664 N N . SER A 1 81 ? -11.768 0.658 11.758 1.00 91.50 81 SER A N 1
ATOM 665 C CA . SER A 1 81 ? -10.872 0.952 10.631 1.00 91.50 81 SER A CA 1
ATOM 666 C C . SER A 1 81 ? -9.815 -0.139 10.463 1.00 91.50 81 SER A C 1
ATOM 668 O O . SER A 1 81 ? -9.573 -0.595 9.349 1.00 91.50 81 SER A O 1
ATOM 670 N N . GLU A 1 82 ? -9.231 -0.598 11.570 1.00 90.19 82 GLU A N 1
ATOM 671 C CA . GLU A 1 82 ? -8.274 -1.702 11.577 1.00 90.19 82 GLU A CA 1
ATOM 672 C C . GLU A 1 82 ? -8.913 -3.002 11.075 1.00 90.19 82 GLU A C 1
ATOM 674 O O . GLU A 1 82 ? -8.349 -3.680 10.219 1.00 90.19 82 GLU A O 1
ATOM 679 N N . ALA A 1 83 ? -10.126 -3.316 11.528 1.00 90.75 83 ALA A N 1
ATOM 680 C CA . ALA A 1 83 ? -10.834 -4.516 11.102 1.00 90.75 83 ALA A CA 1
ATOM 681 C C . ALA A 1 83 ? -11.186 -4.516 9.614 1.00 90.75 83 ALA A C 1
ATOM 683 O O . ALA A 1 83 ? -11.045 -5.546 8.956 1.00 90.75 83 ALA A O 1
ATOM 684 N N . ILE A 1 84 ? -11.627 -3.376 9.076 1.00 91.19 84 ILE A N 1
ATOM 685 C CA . ILE A 1 84 ? -11.907 -3.234 7.642 1.00 91.19 84 ILE A CA 1
ATOM 686 C C . ILE A 1 84 ? -10.614 -3.407 6.846 1.00 91.19 84 ILE A C 1
ATOM 688 O O . ILE A 1 84 ? -10.590 -4.185 5.895 1.00 91.19 84 ILE A O 1
ATOM 692 N N . ALA A 1 85 ? -9.525 -2.756 7.267 1.00 89.88 85 ALA A N 1
ATOM 693 C CA . ALA A 1 85 ? -8.232 -2.897 6.609 1.00 89.88 85 ALA A CA 1
ATOM 694 C C . ALA A 1 85 ? -7.747 -4.357 6.610 1.00 89.88 85 ALA A C 1
ATOM 696 O O . ALA A 1 85 ? -7.322 -4.858 5.570 1.00 89.88 85 ALA A O 1
ATOM 697 N N . GLN A 1 86 ? -7.854 -5.067 7.736 1.00 88.50 86 GLN A N 1
ATOM 698 C CA . GLN A 1 86 ? -7.499 -6.487 7.821 1.00 88.50 86 GLN A CA 1
ATOM 699 C C . GLN A 1 86 ? -8.401 -7.366 6.940 1.00 88.50 86 GLN A C 1
ATOM 701 O O . GLN A 1 86 ? -7.906 -8.259 6.252 1.00 88.50 86 GLN A O 1
ATOM 706 N N . TYR A 1 87 ? -9.715 -7.117 6.934 1.00 90.19 87 TYR A N 1
ATOM 707 C CA . TYR A 1 87 ? -10.664 -7.885 6.129 1.00 90.19 87 TYR A CA 1
ATOM 708 C C . TYR A 1 87 ? -10.388 -7.729 4.633 1.00 90.19 87 TYR A C 1
ATOM 710 O O . TYR A 1 87 ? -10.331 -8.736 3.926 1.00 90.19 87 TYR A O 1
ATOM 718 N N . ASP A 1 88 ? -10.196 -6.499 4.160 1.00 88.75 88 ASP A N 1
ATOM 719 C CA . ASP A 1 88 ? -9.932 -6.190 2.751 1.00 88.75 88 ASP A CA 1
ATOM 720 C C . ASP A 1 88 ? -8.609 -6.812 2.276 1.00 88.75 88 ASP A C 1
ATOM 722 O O . ASP A 1 88 ? -8.508 -7.391 1.195 1.00 88.75 88 ASP A O 1
ATOM 726 N N . ASN A 1 89 ? -7.599 -6.810 3.147 1.00 86.69 89 ASN A N 1
ATOM 727 C CA . ASN A 1 89 ? -6.266 -7.281 2.801 1.00 86.69 89 ASN A CA 1
ATOM 728 C C . ASN A 1 89 ? -6.021 -8.784 3.012 1.00 86.69 89 ASN A C 1
ATOM 730 O O . ASN A 1 89 ? -4.926 -9.258 2.704 1.00 86.69 89 ASN A O 1
ATOM 734 N N . ARG A 1 90 ? -7.010 -9.562 3.476 1.00 83.06 90 ARG A N 1
ATOM 735 C CA . ARG A 1 90 ? -6.831 -10.985 3.841 1.00 83.06 90 ARG A CA 1
ATOM 736 C C . ARG A 1 90 ? -6.247 -11.871 2.733 1.00 83.06 90 ARG A C 1
ATOM 738 O O . ARG A 1 90 ? -5.530 -12.818 3.025 1.00 83.06 90 ARG A O 1
ATOM 745 N N . ASN A 1 91 ? -6.534 -11.542 1.473 1.00 81.56 91 ASN A N 1
ATOM 746 C CA . ASN A 1 91 ? -6.064 -12.280 0.295 1.00 81.56 91 ASN A CA 1
ATOM 747 C C . ASN A 1 91 ? -5.099 -11.449 -0.567 1.00 81.56 91 ASN A C 1
ATOM 749 O O . ASN A 1 91 ? -4.746 -11.843 -1.678 1.00 81.56 91 ASN A O 1
ATOM 753 N N . SER A 1 92 ? -4.678 -10.280 -0.080 1.00 85.44 92 SER A N 1
ATOM 754 C CA . SER A 1 92 ? -3.789 -9.396 -0.821 1.00 85.44 92 SER A CA 1
ATOM 755 C C . SER A 1 92 ? -2.353 -9.882 -0.678 1.00 85.44 92 SER A C 1
ATOM 757 O O . SER A 1 92 ? -1.715 -9.706 0.363 1.00 85.44 92 SER A O 1
ATOM 759 N N . ALA A 1 93 ? -1.802 -10.447 -1.755 1.00 82.69 93 ALA A N 1
ATOM 760 C CA . ALA A 1 93 ? -0.388 -10.814 -1.801 1.00 82.69 93 ALA A CA 1
ATOM 761 C C . ALA A 1 93 ? 0.520 -9.610 -1.490 1.00 82.69 93 ALA A C 1
ATOM 763 O O . ALA A 1 93 ? 1.564 -9.766 -0.861 1.00 82.69 93 ALA A O 1
ATOM 764 N N . GLY A 1 94 ? 0.092 -8.401 -1.873 1.00 83.81 94 GLY A N 1
ATOM 765 C CA . GLY A 1 94 ? 0.788 -7.165 -1.546 1.00 83.81 94 GLY A CA 1
ATOM 766 C C . GLY A 1 94 ? 0.835 -6.877 -0.045 1.00 83.81 94 GLY A C 1
ATOM 767 O O . GLY A 1 94 ? 1.892 -6.497 0.457 1.00 83.81 94 GLY A O 1
ATOM 768 N N . HIS A 1 95 ? -0.276 -7.063 0.665 1.00 86.50 95 HIS A N 1
ATOM 769 C CA . HIS A 1 95 ? -0.318 -6.859 2.112 1.00 86.50 95 HIS A CA 1
ATOM 770 C C . HIS A 1 95 ? 0.553 -7.870 2.858 1.00 86.50 95 HIS A C 1
ATOM 772 O O . HIS A 1 95 ? 1.306 -7.484 3.748 1.00 86.50 95 HIS A O 1
ATOM 778 N N . ASP A 1 96 ? 0.532 -9.136 2.438 1.00 88.25 96 ASP A N 1
ATOM 779 C CA . ASP A 1 96 ? 1.393 -10.165 3.024 1.00 88.25 96 ASP A CA 1
ATOM 780 C C . ASP A 1 96 ? 2.885 -9.817 2.882 1.00 88.25 96 ASP A C 1
ATOM 782 O O . ASP A 1 96 ? 3.622 -9.835 3.865 1.00 88.25 96 ASP A O 1
ATOM 786 N N . ILE A 1 97 ? 3.327 -9.381 1.694 1.00 90.94 97 ILE A N 1
ATOM 787 C CA . ILE A 1 97 ? 4.714 -8.924 1.489 1.00 90.94 97 ILE A CA 1
ATOM 788 C C . ILE A 1 97 ? 5.048 -7.745 2.416 1.00 90.94 97 ILE A C 1
ATOM 790 O O . ILE A 1 97 ? 6.142 -7.680 2.973 1.00 90.94 97 ILE A O 1
ATOM 794 N N . TYR A 1 98 ? 4.123 -6.798 2.593 1.00 91.56 98 TYR A N 1
ATOM 795 C CA . TYR A 1 98 ? 4.346 -5.658 3.482 1.00 91.56 98 TYR A CA 1
ATOM 796 C C . TYR A 1 98 ? 4.493 -6.090 4.948 1.00 91.56 98 TYR A C 1
ATOM 798 O O . TYR A 1 98 ? 5.417 -5.647 5.630 1.00 91.56 98 TYR A O 1
ATOM 806 N N . ASN A 1 99 ? 3.651 -7.011 5.417 1.00 91.38 99 ASN A N 1
ATOM 807 C CA . ASN A 1 99 ? 3.768 -7.575 6.761 1.00 91.38 99 ASN A CA 1
ATOM 808 C C . ASN A 1 99 ? 5.091 -8.331 6.944 1.00 91.38 99 ASN A C 1
ATOM 810 O O . ASN A 1 99 ? 5.732 -8.195 7.986 1.00 91.38 99 ASN A O 1
ATOM 814 N N . GLN A 1 100 ? 5.557 -9.047 5.917 1.00 93.81 100 GLN A N 1
ATOM 815 C CA . GLN A 1 100 ? 6.877 -9.681 5.929 1.00 93.81 100 GLN A CA 1
ATOM 816 C C . GLN A 1 100 ? 8.000 -8.646 6.061 1.00 93.81 100 GLN A C 1
ATOM 818 O O . GLN A 1 100 ? 8.893 -8.843 6.878 1.00 93.81 100 GLN A O 1
ATOM 823 N N . VAL A 1 101 ? 7.940 -7.510 5.353 1.00 94.62 101 VAL A N 1
ATOM 824 C CA . VAL A 1 101 ? 8.906 -6.401 5.520 1.00 94.62 101 VAL A CA 1
ATOM 825 C C . VAL A 1 101 ? 8.932 -5.897 6.966 1.00 94.62 101 VAL A C 1
ATOM 827 O O . VAL A 1 101 ? 10.010 -5.692 7.532 1.00 94.62 101 VAL A O 1
ATOM 830 N N . LEU A 1 102 ? 7.762 -5.704 7.582 1.00 95.12 102 LEU A N 1
ATOM 831 C CA . LEU A 1 102 ? 7.675 -5.276 8.980 1.00 95.12 102 LEU A CA 1
ATOM 832 C C . LEU A 1 102 ? 8.289 -6.312 9.928 1.00 95.12 102 LEU A C 1
ATOM 834 O O . LEU A 1 102 ? 9.040 -5.941 10.831 1.00 95.12 102 LEU A O 1
ATOM 838 N N . LEU A 1 103 ? 8.026 -7.598 9.702 1.00 95.88 103 LEU A N 1
ATOM 839 C CA . LEU A 1 103 ? 8.557 -8.681 10.524 1.00 95.88 103 LEU A CA 1
ATOM 840 C C . LEU A 1 103 ? 10.079 -8.834 10.373 1.00 95.88 103 LEU A C 1
ATOM 842 O O . LEU A 1 103 ? 10.779 -8.912 11.380 1.00 95.88 103 LEU A O 1
ATOM 846 N N . ILE A 1 104 ? 10.605 -8.758 9.145 1.00 92.94 104 ILE A N 1
ATOM 847 C CA . ILE A 1 104 ? 12.053 -8.730 8.856 1.00 92.94 104 ILE A CA 1
ATOM 848 C C . ILE A 1 104 ? 12.721 -7.598 9.640 1.00 92.94 104 ILE A C 1
ATOM 850 O O . ILE A 1 104 ? 13.746 -7.801 10.290 1.00 92.94 104 ILE A O 1
ATOM 854 N N . ARG A 1 105 ? 12.115 -6.405 9.643 1.00 94.50 105 ARG A N 1
ATOM 855 C CA . ARG A 1 105 ? 12.617 -5.263 10.415 1.00 94.50 105 ARG A CA 1
ATOM 856 C C . ARG A 1 105 ? 12.640 -5.549 11.917 1.00 94.50 105 ARG A C 1
AT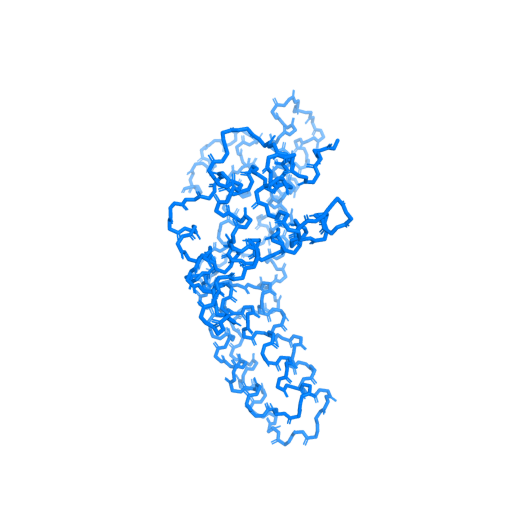OM 858 O O . ARG A 1 105 ? 13.580 -5.122 12.588 1.00 94.50 105 ARG A O 1
ATOM 865 N N . VAL A 1 106 ? 11.620 -6.217 12.455 1.00 94.75 106 VAL A N 1
ATOM 866 C CA . VAL A 1 106 ? 11.566 -6.597 13.876 1.00 94.75 106 VAL A CA 1
ATOM 867 C C . VAL A 1 106 ? 12.672 -7.596 14.211 1.00 94.75 106 VAL A C 1
ATOM 869 O O . VAL A 1 106 ? 13.403 -7.361 15.169 1.00 94.75 106 VAL A O 1
ATOM 872 N N . TYR A 1 107 ? 12.837 -8.654 13.416 1.00 91.19 107 TYR A N 1
ATOM 873 C CA . TYR A 1 107 ? 13.889 -9.657 13.610 1.00 91.19 107 TYR A CA 1
ATOM 874 C C . TYR A 1 107 ? 15.284 -9.040 13.535 1.00 91.19 107 TYR A C 1
ATOM 876 O O . TYR A 1 107 ? 16.068 -9.198 14.468 1.00 91.19 107 TYR A O 1
ATOM 884 N N . ARG A 1 108 ? 15.538 -8.193 12.530 1.00 88.56 108 ARG A N 1
ATOM 885 C CA . ARG A 1 108 ? 16.787 -7.431 12.418 1.00 88.56 108 ARG A CA 1
ATOM 886 C C . ARG A 1 108 ? 17.066 -6.586 13.659 1.00 88.56 108 ARG A C 1
ATOM 888 O O . ARG A 1 108 ? 18.164 -6.633 14.198 1.00 88.56 108 ARG A O 1
ATOM 895 N N . LYS A 1 109 ? 16.083 -5.809 14.130 1.00 88.69 109 LYS A N 1
ATOM 896 C CA . LYS A 1 109 ? 16.235 -4.974 15.337 1.00 88.69 109 LYS A CA 1
ATOM 897 C C . LYS A 1 109 ? 16.473 -5.794 16.609 1.00 88.69 109 LYS A C 1
ATOM 899 O O . LYS A 1 109 ? 17.016 -5.256 17.565 1.00 88.69 109 LYS A O 1
ATOM 904 N N . LYS A 1 110 ? 16.041 -7.056 16.629 1.00 88.62 110 LYS A N 1
ATOM 905 C CA . LYS A 1 110 ? 16.247 -7.999 17.734 1.00 88.62 110 LYS A CA 1
ATOM 906 C C . LYS A 1 110 ? 17.549 -8.805 17.617 1.00 88.62 110 LYS A C 1
ATOM 908 O O . LYS A 1 110 ? 17.814 -9.597 18.510 1.00 88.62 110 LYS A O 1
ATOM 913 N N . GLY A 1 111 ? 18.334 -8.625 16.551 1.00 82.69 111 GLY A N 1
ATOM 914 C CA . GLY A 1 111 ? 19.561 -9.392 16.299 1.00 82.69 111 GLY A CA 1
ATOM 915 C C . GLY A 1 111 ? 19.339 -10.785 15.692 1.00 82.69 111 GLY A C 1
ATOM 916 O O . GLY A 1 111 ? 20.306 -11.504 15.475 1.00 82.69 111 GLY A O 1
ATOM 917 N N . LEU A 1 112 ? 18.093 -11.151 15.373 1.00 85.50 112 LEU A N 1
ATOM 918 C CA . LEU A 1 112 ? 17.712 -12.429 14.754 1.00 85.50 112 LEU A CA 1
ATOM 919 C C . LEU A 1 112 ? 17.924 -12.362 13.230 1.00 85.50 112 LEU A C 1
ATOM 921 O O . LEU A 1 112 ? 16.970 -12.246 12.453 1.00 85.50 112 LEU A O 1
ATOM 925 N N . LEU A 1 113 ? 19.186 -12.261 12.803 1.00 80.94 113 LEU A N 1
ATOM 926 C CA . LEU A 1 113 ? 19.543 -11.935 11.417 1.00 80.94 113 LEU A CA 1
ATOM 927 C C . LEU A 1 113 ? 19.339 -13.104 10.448 1.00 80.94 113 LEU A C 1
ATOM 929 O O . LEU A 1 113 ? 18.895 -12.870 9.323 1.00 80.94 113 LEU A O 1
ATOM 933 N N . ASP A 1 114 ? 19.581 -14.341 10.874 1.00 81.25 114 ASP A N 1
ATOM 934 C CA . ASP A 1 114 ? 19.413 -15.523 10.021 1.00 81.25 114 ASP A CA 1
ATOM 935 C C . ASP A 1 114 ? 17.932 -15.785 9.711 1.00 81.25 114 ASP A C 1
ATOM 937 O O . ASP A 1 114 ? 17.547 -16.065 8.566 1.00 81.25 114 ASP A O 1
ATOM 941 N N . GLU A 1 115 ? 17.064 -15.599 10.707 1.00 87.25 115 GLU A N 1
ATOM 942 C CA . GLU A 1 115 ? 15.613 -15.661 10.558 1.00 87.25 115 GLU A CA 1
ATOM 943 C C . GLU A 1 115 ? 15.106 -14.517 9.677 1.00 87.25 115 GLU A C 1
ATOM 945 O O . GLU A 1 115 ? 14.281 -14.736 8.781 1.00 87.25 115 GLU A O 1
ATOM 950 N N . ALA A 1 116 ? 15.629 -13.301 9.883 1.00 88.19 116 ALA A N 1
ATOM 951 C CA . ALA A 1 116 ? 15.313 -12.145 9.050 1.00 88.19 116 ALA A CA 1
ATOM 952 C C . ALA A 1 116 ? 15.698 -12.388 7.583 1.00 88.19 116 ALA A C 1
ATOM 954 O O . ALA A 1 116 ? 14.896 -12.121 6.686 1.00 88.19 116 ALA A O 1
ATOM 955 N N . HIS A 1 117 ? 16.883 -12.945 7.331 1.00 83.12 117 HIS A N 1
ATOM 956 C CA . HIS A 1 117 ? 17.382 -13.238 5.992 1.00 83.12 117 HIS A CA 1
ATOM 957 C C . HIS A 1 117 ? 16.583 -14.353 5.303 1.00 83.12 117 HIS A C 1
ATOM 959 O O . HIS A 1 117 ? 16.206 -14.225 4.135 1.00 83.12 117 HIS A O 1
ATOM 965 N N . THR A 1 118 ? 16.247 -15.420 6.031 1.00 87.50 118 THR A N 1
ATOM 966 C CA . THR A 1 118 ? 15.412 -16.517 5.518 1.00 87.50 118 THR A CA 1
ATOM 967 C C . THR A 1 118 ? 14.026 -16.020 5.107 1.00 87.50 118 THR A C 1
ATOM 969 O O . THR A 1 118 ? 13.523 -16.369 4.034 1.00 87.50 118 THR A O 1
ATOM 972 N N . LEU A 1 119 ? 13.409 -15.173 5.935 1.00 91.38 119 LEU A N 1
ATOM 973 C CA . LEU A 1 119 ? 12.123 -14.556 5.624 1.00 91.38 119 LEU A CA 1
ATOM 974 C C . LEU A 1 119 ? 12.234 -13.588 4.438 1.00 91.38 119 LEU A C 1
ATOM 976 O O . LEU A 1 119 ? 11.387 -13.602 3.543 1.00 91.38 119 LEU A O 1
ATOM 980 N N . TRP A 1 120 ? 13.307 -12.798 4.392 1.00 89.25 120 TRP A N 1
ATOM 981 C CA . TRP A 1 120 ? 13.592 -11.867 3.306 1.00 89.25 120 TRP A CA 1
ATOM 982 C C . TRP A 1 120 ? 13.709 -12.566 1.946 1.00 89.25 120 TRP A C 1
ATOM 984 O O . TRP A 1 120 ? 13.069 -12.122 0.992 1.00 89.25 120 TRP A O 1
ATOM 994 N N . LYS A 1 121 ? 14.416 -13.704 1.853 1.00 85.38 121 LYS A N 1
ATOM 995 C CA . LYS A 1 121 ? 14.528 -14.489 0.606 1.00 85.38 121 LYS A CA 1
ATOM 996 C C . LYS A 1 121 ? 13.152 -14.867 0.049 1.00 85.38 121 LYS A C 1
ATOM 998 O O . LYS A 1 121 ? 12.877 -14.663 -1.134 1.00 85.38 121 LYS A O 1
ATOM 1003 N N . LYS A 1 122 ? 12.257 -15.364 0.909 1.00 89.81 122 LYS A N 1
ATOM 1004 C CA . LYS A 1 122 ? 10.881 -15.734 0.530 1.00 89.81 122 LYS A CA 1
ATOM 1005 C C . LYS A 1 122 ? 10.070 -14.514 0.081 1.00 89.81 122 LYS A C 1
ATOM 1007 O O . LYS A 1 122 ? 9.393 -14.569 -0.948 1.00 89.81 122 LYS A O 1
ATOM 1012 N N . ALA A 1 123 ? 10.180 -13.407 0.816 1.00 91.00 123 ALA A N 1
ATOM 1013 C CA . ALA A 1 123 ? 9.484 -12.161 0.509 1.00 91.0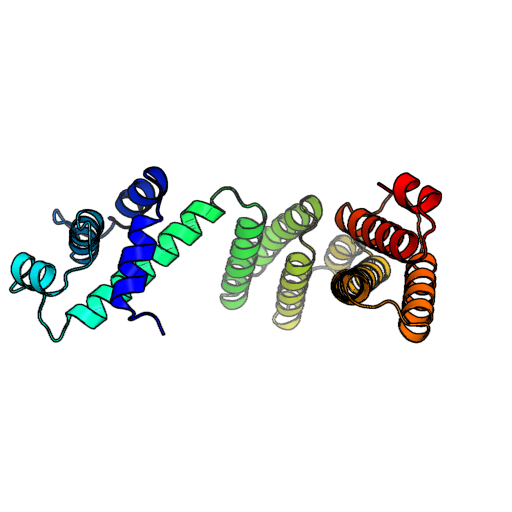0 123 ALA A CA 1
ATOM 1014 C C . ALA A 1 123 ? 9.906 -11.579 -0.848 1.00 91.00 123 ALA A C 1
ATOM 1016 O O . ALA A 1 123 ? 9.054 -11.128 -1.612 1.00 91.00 123 ALA A O 1
ATOM 1017 N N . VAL A 1 124 ? 11.199 -11.642 -1.187 1.00 84.75 124 VAL A N 1
ATOM 1018 C CA . VAL A 1 124 ? 11.731 -11.186 -2.482 1.00 84.75 124 VAL A CA 1
ATOM 1019 C C . VAL A 1 124 ? 11.164 -12.006 -3.637 1.00 84.75 124 VAL A C 1
ATOM 1021 O O . VAL A 1 124 ? 10.683 -11.425 -4.609 1.00 84.75 124 VAL A O 1
ATOM 1024 N N . VAL A 1 125 ? 11.160 -13.340 -3.534 1.00 84.31 125 VAL A N 1
ATOM 1025 C CA . VAL A 1 125 ? 10.587 -14.215 -4.574 1.00 84.31 125 VAL A CA 1
ATOM 1026 C C . VAL A 1 125 ? 9.108 -13.894 -4.794 1.00 84.31 125 VAL A C 1
ATOM 1028 O O . VAL A 1 125 ? 8.676 -13.700 -5.931 1.00 84.31 125 VAL A O 1
ATOM 1031 N N . LYS A 1 126 ? 8.338 -13.745 -3.710 1.00 87.31 126 LYS A N 1
ATOM 1032 C CA . LYS A 1 126 ? 6.913 -13.399 -3.787 1.00 87.31 126 LYS A CA 1
ATOM 1033 C C . LYS A 1 126 ? 6.678 -12.001 -4.366 1.00 87.31 126 LYS A C 1
ATOM 1035 O O . LYS A 1 126 ? 5.780 -11.809 -5.186 1.00 87.31 126 LYS A O 1
ATOM 1040 N N . ALA A 1 127 ? 7.487 -11.019 -3.974 1.00 85.81 127 ALA A N 1
ATOM 1041 C CA . ALA A 1 127 ? 7.392 -9.657 -4.486 1.00 85.81 127 ALA A CA 1
ATOM 1042 C C . ALA A 1 127 ? 7.754 -9.566 -5.974 1.00 85.81 127 ALA A C 1
ATOM 1044 O O . ALA A 1 127 ? 7.144 -8.776 -6.686 1.00 85.81 127 ALA A O 1
ATOM 1045 N N . ARG A 1 128 ? 8.670 -10.410 -6.462 1.00 78.62 128 ARG A N 1
ATOM 1046 C CA . ARG A 1 128 ? 8.980 -10.543 -7.894 1.00 78.62 128 ARG A CA 1
ATOM 1047 C C . ARG A 1 128 ? 7.831 -11.171 -8.671 1.00 78.62 128 ARG A C 1
ATOM 1049 O O . ARG A 1 1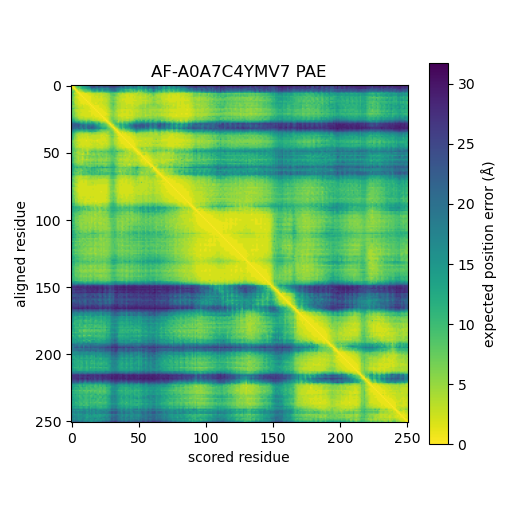28 ? 7.396 -10.590 -9.656 1.00 78.62 128 ARG A O 1
ATOM 1056 N N . ALA A 1 129 ? 7.301 -12.298 -8.196 1.00 82.31 129 ALA A N 1
ATOM 1057 C CA . ALA A 1 129 ? 6.183 -12.986 -8.846 1.00 82.31 129 ALA A CA 1
ATOM 1058 C C . ALA A 1 129 ? 4.925 -12.107 -8.965 1.00 82.31 129 ALA A C 1
ATOM 1060 O O . ALA A 1 129 ? 4.133 -12.269 -9.884 1.00 82.31 129 ALA A O 1
ATOM 1061 N N . THR A 1 130 ? 4.750 -11.165 -8.036 1.00 83.50 130 THR A N 1
ATOM 1062 C CA . THR A 1 130 ? 3.627 -10.215 -8.019 1.00 83.50 130 THR A CA 1
ATOM 1063 C C . THR A 1 130 ? 3.978 -8.842 -8.589 1.00 83.50 130 THR A C 1
ATOM 1065 O O . THR A 1 130 ? 3.185 -7.912 -8.451 1.00 83.50 130 THR A O 1
ATOM 1068 N N . GLU A 1 131 ? 5.176 -8.685 -9.161 1.00 81.38 131 GLU A N 1
ATOM 1069 C CA . GLU A 1 131 ? 5.683 -7.422 -9.709 1.00 81.38 131 GLU A CA 1
ATOM 1070 C C . GLU A 1 131 ? 5.539 -6.224 -8.739 1.00 81.38 131 GLU A C 1
ATOM 1072 O O . GLU A 1 131 ? 5.277 -5.082 -9.113 1.00 81.38 131 GLU A O 1
ATOM 1077 N N . SER A 1 132 ? 5.701 -6.478 -7.437 1.00 82.75 132 SER A N 1
ATOM 1078 C CA . SER A 1 132 ? 5.575 -5.488 -6.363 1.00 82.75 132 SER A CA 1
ATOM 1079 C C . SER A 1 132 ? 6.867 -4.682 -6.177 1.00 82.75 132 SER A C 1
ATOM 1081 O O . SER A 1 132 ? 7.502 -4.731 -5.121 1.00 82.75 132 SER A O 1
ATOM 1083 N N . TYR A 1 133 ? 7.248 -3.888 -7.177 1.00 78.50 133 TYR A N 1
ATOM 1084 C CA . TYR A 1 133 ? 8.539 -3.183 -7.209 1.00 78.50 133 TYR A CA 1
ATOM 1085 C C . TYR A 1 133 ? 8.794 -2.230 -6.046 1.00 78.50 133 TYR A C 1
ATOM 1087 O O . TYR A 1 133 ? 9.879 -2.223 -5.472 1.00 78.50 133 TYR A O 1
ATOM 1095 N N . ALA A 1 134 ? 7.782 -1.468 -5.631 1.00 82.62 134 ALA A N 1
ATOM 1096 C CA . ALA A 1 134 ? 7.914 -0.594 -4.467 1.00 82.62 134 ALA A CA 1
ATOM 1097 C C . ALA A 1 134 ? 8.273 -1.385 -3.194 1.00 82.62 134 ALA A C 1
ATOM 1099 O O . ALA A 1 134 ? 9.051 -0.921 -2.365 1.00 82.62 134 ALA A O 1
ATOM 1100 N N . LYS A 1 135 ? 7.746 -2.608 -3.052 1.00 86.88 135 LYS A N 1
ATOM 1101 C CA . LYS A 1 135 ? 8.041 -3.480 -1.908 1.00 86.88 135 LYS A CA 1
ATOM 1102 C C . LYS A 1 135 ? 9.405 -4.151 -2.045 1.00 86.88 135 LYS A C 1
ATOM 1104 O O . LYS A 1 135 ? 10.081 -4.319 -1.037 1.00 86.88 135 LYS A O 1
ATOM 1109 N N . LEU A 1 136 ? 9.838 -4.466 -3.270 1.00 82.12 136 LEU A N 1
ATOM 1110 C CA . LEU A 1 136 ? 11.204 -4.929 -3.536 1.00 82.12 136 LEU A CA 1
ATOM 1111 C C . LEU A 1 136 ? 12.247 -3.910 -3.069 1.00 82.12 136 LEU A C 1
ATOM 1113 O O . LEU A 1 136 ? 13.221 -4.302 -2.434 1.00 82.12 136 LEU A O 1
ATOM 1117 N N . ASN A 1 137 ? 12.008 -2.613 -3.272 1.00 82.88 137 ASN A N 1
ATOM 1118 C CA . ASN A 1 137 ? 12.891 -1.582 -2.725 1.00 82.88 137 ASN A CA 1
ATOM 1119 C C . ASN A 1 137 ? 12.927 -1.584 -1.197 1.00 82.88 137 ASN A C 1
ATOM 1121 O O . ASN A 1 137 ? 14.004 -1.511 -0.616 1.00 82.88 137 ASN A O 1
ATOM 1125 N N . LEU A 1 138 ? 11.771 -1.707 -0.534 1.00 88.44 138 LEU A N 1
ATOM 1126 C CA . LEU A 1 138 ? 11.731 -1.798 0.929 1.00 88.44 138 LEU A CA 1
ATOM 1127 C C . LEU A 1 138 ? 12.516 -3.016 1.438 1.00 88.44 138 LEU A C 1
ATOM 1129 O O . LEU A 1 138 ? 13.256 -2.907 2.416 1.00 88.44 138 LEU A O 1
ATOM 1133 N N . LEU A 1 139 ? 12.386 -4.157 0.756 1.00 87.50 139 LEU A N 1
ATOM 1134 C CA . LEU A 1 139 ? 13.155 -5.367 1.041 1.00 87.50 139 LEU A CA 1
ATOM 1135 C C . LEU A 1 139 ? 14.657 -5.133 0.832 1.00 87.50 139 LEU A C 1
ATOM 1137 O O . LEU A 1 139 ? 15.444 -5.512 1.697 1.00 87.50 139 LEU A O 1
ATOM 1141 N N . LYS A 1 140 ? 15.064 -4.474 -0.258 1.00 83.12 140 LYS A N 1
ATOM 1142 C CA . LYS A 1 140 ? 16.465 -4.102 -0.514 1.00 83.12 140 LYS A CA 1
ATOM 1143 C C . LYS A 1 140 ? 17.027 -3.235 0.615 1.00 83.12 140 LYS A C 1
ATOM 1145 O O . LYS A 1 140 ? 18.092 -3.538 1.136 1.00 83.12 140 LYS A O 1
ATOM 1150 N N . THR A 1 141 ? 16.279 -2.228 1.064 1.00 84.88 141 THR A N 1
ATOM 1151 C CA . THR A 1 141 ? 16.693 -1.353 2.170 1.00 84.88 141 THR A CA 1
ATOM 1152 C C . THR A 1 141 ? 16.846 -2.098 3.496 1.00 84.88 141 THR A C 1
ATOM 1154 O O . THR A 1 141 ? 17.770 -1.815 4.256 1.00 84.88 141 THR A O 1
ATOM 1157 N N . GLU A 1 142 ? 15.950 -3.031 3.834 1.00 86.25 142 GLU A N 1
ATOM 1158 C CA . GLU A 1 142 ? 16.144 -3.822 5.058 1.00 86.25 142 GLU A CA 1
ATOM 1159 C C . GLU A 1 142 ? 17.350 -4.760 4.938 1.00 86.25 142 GLU A C 1
ATOM 1161 O O . GLU A 1 142 ? 18.046 -4.955 5.929 1.00 86.25 142 GLU A O 1
ATOM 1166 N N . PHE A 1 143 ? 17.653 -5.263 3.742 1.00 82.31 143 PHE A N 1
ATOM 1167 C CA . PHE A 1 143 ? 18.847 -6.065 3.492 1.00 82.31 143 PHE A CA 1
ATOM 1168 C C . PHE A 1 143 ? 20.150 -5.271 3.611 1.00 82.31 143 PHE A C 1
ATOM 1170 O O . PHE A 1 143 ? 21.060 -5.706 4.310 1.00 82.31 143 PHE A O 1
ATOM 1177 N N . GLU A 1 144 ? 20.214 -4.067 3.039 1.00 79.06 144 GLU A N 1
ATOM 1178 C CA . GLU A 1 144 ? 21.339 -3.137 3.232 1.00 79.06 144 GLU A CA 1
ATOM 1179 C C . GLU A 1 144 ? 21.597 -2.892 4.726 1.00 79.06 144 GLU A C 1
ATOM 1181 O O . GLU A 1 144 ? 22.733 -2.951 5.188 1.00 79.06 144 GLU A O 1
ATOM 1186 N N . LYS A 1 145 ? 20.533 -2.702 5.516 1.00 83.56 145 LYS A N 1
ATOM 1187 C CA . LYS A 1 145 ? 20.644 -2.558 6.975 1.00 83.56 145 LYS A CA 1
ATOM 1188 C C . LYS A 1 145 ? 21.133 -3.838 7.651 1.00 83.56 145 LYS A C 1
ATOM 1190 O O . LYS A 1 145 ? 21.908 -3.740 8.592 1.00 83.56 145 LYS A O 1
ATOM 1195 N N . MET A 1 146 ? 20.679 -5.017 7.226 1.00 77.94 146 MET A N 1
ATOM 1196 C CA . MET A 1 146 ? 21.181 -6.285 7.773 1.00 77.94 146 MET A CA 1
ATOM 1197 C C . MET A 1 146 ? 22.695 -6.402 7.569 1.00 77.94 146 MET A C 1
ATOM 1199 O O . MET A 1 146 ? 23.385 -6.746 8.519 1.00 77.94 146 MET A O 1
ATOM 1203 N N . ILE A 1 147 ? 23.215 -6.007 6.401 1.00 72.88 147 ILE A N 1
ATOM 1204 C CA . ILE A 1 147 ? 24.663 -5.959 6.146 1.00 72.88 147 ILE A CA 1
ATOM 1205 C C . ILE A 1 147 ? 25.348 -4.938 7.061 1.00 72.88 147 ILE A C 1
ATOM 1207 O O . ILE A 1 147 ? 26.277 -5.294 7.777 1.00 72.88 147 ILE A O 1
ATOM 1211 N N . LEU A 1 148 ? 24.877 -3.686 7.071 1.00 70.81 148 LEU A N 1
ATOM 1212 C CA . LEU A 1 148 ? 25.518 -2.583 7.802 1.00 70.81 148 LEU A CA 1
ATOM 1213 C C . LEU A 1 148 ? 25.622 -2.826 9.312 1.00 70.81 148 LEU A C 1
ATOM 1215 O O . LEU A 1 148 ? 26.594 -2.412 9.935 1.00 70.81 148 LEU A O 1
ATOM 1219 N N . PHE A 1 149 ? 24.609 -3.457 9.908 1.00 64.88 149 PHE A N 1
ATOM 1220 C CA . PHE A 1 149 ? 24.545 -3.683 11.353 1.00 64.88 149 PHE A CA 1
ATOM 1221 C C . PHE A 1 149 ? 25.163 -5.013 11.790 1.00 64.88 149 PHE A C 1
ATOM 1223 O O . PHE A 1 149 ? 24.979 -5.402 12.943 1.00 64.88 149 PHE A O 1
ATOM 1230 N N . SER A 1 150 ? 25.868 -5.725 10.905 1.00 58.50 150 SER A N 1
ATOM 1231 C CA . SER A 1 150 ? 26.344 -7.067 11.212 1.00 58.50 150 SER A CA 1
ATOM 1232 C C . SER A 1 150 ? 27.798 -7.331 10.829 1.00 58.50 150 SER A C 1
ATOM 1234 O O . SER A 1 150 ? 28.255 -7.018 9.735 1.00 58.50 150 SER A O 1
ATOM 1236 N N . SER A 1 151 ? 28.491 -8.024 11.729 1.00 51.22 151 SER A N 1
ATOM 1237 C CA . SER A 1 151 ? 29.663 -8.855 11.454 1.00 51.22 151 SER A CA 1
ATOM 1238 C C . SER A 1 151 ? 29.240 -10.224 10.901 1.00 51.22 151 SER A C 1
ATOM 1240 O O . SER A 1 151 ? 29.801 -11.251 11.280 1.00 51.22 151 SER A O 1
ATOM 1242 N N . VAL A 1 152 ? 28.172 -10.284 10.099 1.00 49.38 152 VAL A N 1
ATOM 1243 C CA . VAL A 1 152 ? 27.674 -11.553 9.571 1.00 49.38 152 VAL A CA 1
ATOM 1244 C C . VAL A 1 152 ? 28.737 -12.128 8.639 1.00 49.38 152 VAL A C 1
ATOM 1246 O O . VAL A 1 152 ? 29.081 -11.534 7.620 1.00 49.38 152 VAL A O 1
ATOM 1249 N N . HIS A 1 153 ? 29.238 -13.314 8.978 1.00 51.59 153 HIS A N 1
ATOM 1250 C CA . HIS A 1 153 ? 30.036 -14.159 8.092 1.00 51.59 153 HIS A CA 1
ATOM 1251 C C . HIS A 1 153 ? 29.152 -14.754 6.980 1.00 51.59 153 HIS A C 1
ATOM 1253 O O . HIS A 1 153 ? 29.094 -15.964 6.800 1.00 51.59 153 HIS A O 1
ATOM 1259 N N . THR A 1 154 ? 28.412 -13.923 6.240 1.00 53.47 154 THR A N 1
ATOM 1260 C CA . THR A 1 154 ? 27.830 -14.363 4.969 1.00 53.47 154 THR A CA 1
ATOM 1261 C C . THR A 1 154 ? 28.947 -14.259 3.948 1.00 53.47 154 THR A C 1
ATOM 1263 O O . THR A 1 154 ? 29.483 -13.170 3.734 1.00 53.47 154 THR A O 1
ATOM 1266 N N . SER A 1 155 ? 29.315 -15.389 3.342 1.00 53.91 155 S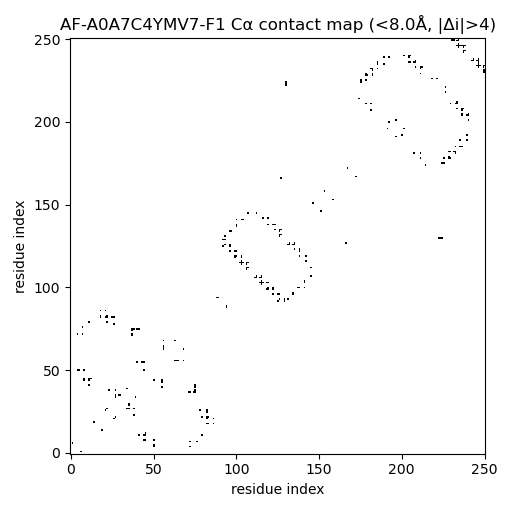ER A N 1
ATOM 1267 C CA . SER A 1 155 ? 30.289 -15.402 2.253 1.00 53.91 155 SER A CA 1
ATOM 1268 C C . SER A 1 155 ? 29.868 -14.408 1.169 1.00 53.91 155 SER A C 1
ATOM 1270 O O . SER A 1 155 ? 28.687 -14.306 0.823 1.00 53.91 155 SER A O 1
ATOM 1272 N N . TYR A 1 156 ? 30.838 -13.687 0.606 1.00 55.03 156 TYR A N 1
ATOM 1273 C CA . TYR A 1 156 ? 30.615 -12.806 -0.539 1.00 55.03 156 TYR A CA 1
ATOM 1274 C C . TYR A 1 156 ? 29.867 -13.527 -1.672 1.00 55.03 156 TYR A C 1
ATOM 1276 O O . TYR A 1 156 ? 29.027 -12.915 -2.323 1.00 55.03 156 TYR A O 1
ATOM 1284 N N . ASP A 1 157 ? 30.081 -14.832 -1.848 1.00 55.62 157 ASP A N 1
ATOM 1285 C CA . ASP A 1 157 ? 29.429 -15.637 -2.885 1.00 55.62 157 ASP A CA 1
ATOM 1286 C C . ASP A 1 157 ? 27.934 -15.884 -2.624 1.00 55.62 157 ASP A C 1
ATOM 1288 O O . ASP A 1 157 ? 27.134 -15.913 -3.564 1.00 55.62 157 ASP A O 1
ATOM 1292 N N . ASP A 1 158 ? 27.512 -15.978 -1.362 1.00 57.91 158 ASP A N 1
ATOM 1293 C CA . ASP A 1 158 ? 26.095 -16.072 -0.992 1.00 57.91 158 ASP A CA 1
ATOM 1294 C C . ASP A 1 158 ? 25.385 -14.725 -1.179 1.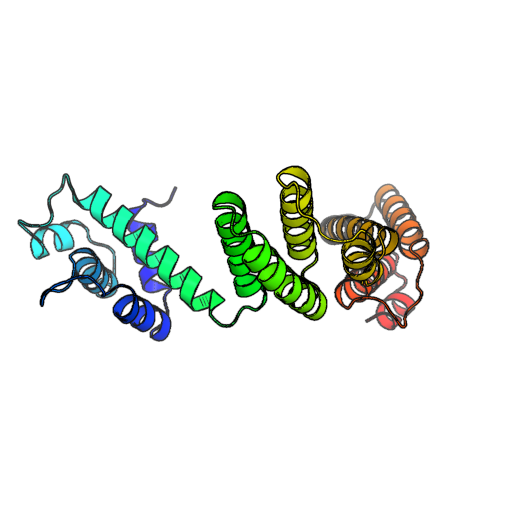00 57.91 158 ASP A C 1
ATOM 1296 O O . ASP A 1 158 ? 24.257 -14.669 -1.674 1.00 57.91 158 ASP A O 1
ATOM 1300 N N . LEU A 1 159 ? 26.068 -13.621 -0.858 1.00 54.12 159 LEU A N 1
ATOM 1301 C CA . LEU A 1 159 ? 25.589 -12.265 -1.139 1.00 54.12 159 LEU A CA 1
ATOM 1302 C C . LEU A 1 159 ? 25.474 -12.047 -2.652 1.00 54.12 159 LEU A C 1
ATOM 1304 O O . LEU A 1 159 ? 24.437 -11.618 -3.163 1.00 54.12 159 LEU A O 1
ATOM 1308 N N . HIS A 1 160 ? 26.533 -12.386 -3.381 1.00 55.41 160 HIS A N 1
ATOM 1309 C CA . HIS A 1 160 ? 26.626 -12.192 -4.814 1.00 55.41 160 HIS A CA 1
ATOM 1310 C C . HIS A 1 160 ? 25.658 -13.106 -5.568 1.00 55.41 160 HIS A C 1
ATOM 1312 O O . HIS A 1 160 ? 25.055 -12.648 -6.523 1.00 55.41 160 HIS A O 1
ATOM 1318 N N . SER A 1 161 ? 25.409 -14.351 -5.155 1.00 60.84 161 SER A N 1
ATOM 1319 C CA . SER A 1 161 ? 24.424 -15.231 -5.812 1.00 60.84 161 SER A CA 1
ATOM 1320 C C . SER A 1 161 ? 22.980 -14.744 -5.636 1.00 60.84 161 SER A C 1
ATOM 1322 O O . SER A 1 161 ? 22.211 -14.715 -6.602 1.00 60.84 161 SER A O 1
ATOM 1324 N N . VAL A 1 162 ? 22.629 -14.265 -4.440 1.00 54.66 162 VAL A N 1
ATOM 1325 C CA . VAL A 1 162 ? 21.321 -13.668 -4.136 1.00 54.66 162 VAL A CA 1
ATOM 1326 C C . VAL A 1 162 ? 21.073 -12.399 -4.965 1.00 54.66 162 VAL A C 1
ATOM 1328 O O . VAL A 1 162 ? 19.968 -12.210 -5.484 1.00 54.66 162 VAL A O 1
ATOM 1331 N N . PHE A 1 163 ? 22.094 -11.552 -5.140 1.00 52.16 163 PHE A N 1
ATOM 1332 C CA . PHE A 1 163 ? 22.006 -10.338 -5.961 1.00 52.16 163 PHE A CA 1
ATOM 1333 C C . PHE A 1 163 ? 22.184 -10.573 -7.462 1.00 52.16 163 PHE A C 1
ATOM 1335 O O . PHE A 1 163 ? 21.562 -9.881 -8.261 1.00 52.16 163 PHE A O 1
ATOM 1342 N N . LYS A 1 164 ? 23.004 -11.536 -7.882 1.00 54.75 164 LYS A N 1
ATOM 1343 C CA . LYS A 1 164 ? 23.204 -11.894 -9.295 1.00 54.75 164 LYS A CA 1
ATOM 1344 C C . LYS A 1 164 ? 21.951 -12.540 -9.873 1.00 54.75 164 LYS A C 1
ATOM 1346 O O . LYS A 1 164 ? 21.673 -12.381 -11.056 1.00 54.75 164 LYS A O 1
ATOM 1351 N N . GLY A 1 165 ? 21.122 -13.149 -9.025 1.00 50.09 165 GLY A N 1
ATOM 1352 C CA . GLY A 1 165 ? 19.742 -13.500 -9.347 1.00 50.09 165 GLY A CA 1
ATOM 1353 C C . GLY A 1 165 ? 18.803 -12.295 -9.525 1.00 50.09 165 GLY A C 1
ATOM 1354 O O . GLY A 1 165 ? 17.594 -12.469 -9.358 1.00 50.09 165 GLY A O 1
ATOM 1355 N N . ASN A 1 166 ? 19.302 -11.076 -9.782 1.00 47.53 166 ASN A N 1
ATOM 1356 C CA . ASN A 1 166 ? 18.485 -9.878 -9.970 1.00 47.53 166 ASN A CA 1
ATOM 1357 C C . ASN A 1 166 ? 17.622 -9.968 -11.231 1.00 47.53 166 ASN A C 1
ATOM 1359 O O . ASN A 1 166 ? 18.020 -9.654 -12.346 1.00 47.53 166 ASN A O 1
ATOM 1363 N N . ILE A 1 167 ? 16.389 -10.379 -10.961 1.00 56.78 167 ILE A N 1
ATOM 1364 C CA . ILE A 1 167 ? 15.174 -10.080 -11.700 1.00 56.78 167 ILE A CA 1
ATOM 1365 C C . ILE A 1 167 ? 14.895 -8.581 -11.494 1.00 56.78 167 ILE A C 1
ATOM 1367 O O . ILE A 1 167 ? 14.733 -8.140 -10.353 1.00 56.78 167 ILE A O 1
ATOM 1371 N N . ILE A 1 168 ? 14.856 -7.849 -12.609 1.00 52.62 168 ILE A N 1
ATOM 1372 C CA . ILE A 1 168 ? 14.994 -6.396 -12.775 1.00 52.62 168 ILE A CA 1
ATOM 1373 C C . ILE A 1 168 ? 16.428 -5.899 -12.573 1.00 52.62 168 ILE A C 1
ATOM 1375 O O . ILE A 1 168 ? 16.899 -5.689 -11.453 1.00 52.62 168 ILE A O 1
ATOM 1379 N N . THR A 1 169 ? 17.123 -5.678 -13.686 1.00 60.62 169 THR A N 1
ATOM 1380 C CA . THR A 1 169 ? 18.386 -4.934 -13.695 1.00 60.62 169 THR A CA 1
ATOM 1381 C C . THR A 1 169 ? 18.156 -3.499 -13.206 1.00 60.62 169 THR A C 1
ATOM 1383 O O . THR A 1 169 ? 17.055 -2.957 -13.304 1.00 60.62 169 THR A O 1
ATOM 1386 N N . TYR A 1 170 ? 19.204 -2.836 -12.702 1.00 63.16 170 TYR A N 1
ATOM 1387 C CA . TYR A 1 170 ? 19.136 -1.402 -12.372 1.00 63.16 170 TYR A CA 1
ATOM 1388 C C . TYR A 1 170 ? 18.538 -0.581 -13.528 1.00 63.16 170 TYR A C 1
ATOM 1390 O O . TYR A 1 170 ? 17.724 0.313 -13.304 1.00 63.16 170 TYR A O 1
ATOM 1398 N N . THR A 1 171 ? 18.893 -0.950 -14.760 1.00 66.25 171 THR A N 1
ATOM 1399 C CA . THR A 1 171 ? 18.374 -0.336 -15.982 1.00 66.25 171 THR A CA 1
ATOM 1400 C C . THR A 1 171 ? 16.872 -0.558 -16.149 1.00 66.25 171 THR A C 1
ATOM 1402 O O . THR A 1 171 ? 16.145 0.411 -16.327 1.00 66.25 171 THR A O 1
ATOM 1405 N N . GLU A 1 172 ? 16.374 -1.787 -15.994 1.00 66.75 172 GLU A N 1
ATOM 1406 C CA . GLU A 1 172 ? 14.941 -2.093 -16.097 1.00 66.75 172 GLU A CA 1
ATOM 1407 C C . GLU A 1 172 ? 14.117 -1.373 -15.016 1.00 66.75 172 GLU A C 1
ATOM 1409 O O . GLU A 1 172 ? 12.999 -0.928 -15.278 1.00 66.75 172 GLU A O 1
ATOM 1414 N N . TYR A 1 173 ? 14.666 -1.209 -13.806 1.00 71.25 173 TYR A N 1
ATOM 1415 C CA . TYR A 1 173 ? 13.984 -0.484 -12.733 1.00 71.25 173 TYR A CA 1
ATOM 1416 C C . TYR A 1 173 ? 13.897 1.018 -13.021 1.00 71.25 173 TYR A C 1
ATOM 1418 O O . TYR A 1 173 ? 12.835 1.620 -12.846 1.00 71.25 173 TYR A O 1
ATOM 1426 N N . ALA A 1 174 ? 15.000 1.614 -13.480 1.00 74.25 174 ALA A N 1
ATOM 1427 C CA . ALA A 1 174 ? 15.051 3.020 -13.859 1.00 74.25 174 ALA A CA 1
ATOM 1428 C C . ALA A 1 174 ? 14.096 3.314 -15.025 1.00 74.25 174 ALA A C 1
ATOM 1430 O O . ALA A 1 174 ? 13.286 4.232 -14.928 1.00 74.25 174 ALA A O 1
ATOM 1431 N N . GLU A 1 175 ? 14.117 2.483 -16.071 1.00 77.56 175 GLU A N 1
ATOM 1432 C CA . GLU A 1 175 ? 13.213 2.589 -17.224 1.00 77.56 175 GLU A CA 1
ATOM 1433 C C . GLU A 1 175 ? 11.735 2.448 -16.826 1.00 77.56 175 GLU A C 1
ATOM 1435 O O . GLU A 1 175 ? 10.856 3.099 -17.387 1.00 77.56 175 GLU A O 1
ATOM 1440 N N . MET A 1 176 ? 11.426 1.610 -15.836 1.00 78.12 176 MET A N 1
ATOM 1441 C CA . MET A 1 176 ? 10.058 1.477 -15.343 1.00 78.12 176 MET A CA 1
ATOM 1442 C C . MET A 1 176 ? 9.599 2.715 -14.556 1.00 78.12 176 MET A C 1
ATOM 1444 O O . MET A 1 176 ? 8.440 3.117 -14.681 1.00 78.12 176 MET A O 1
ATOM 1448 N N . ILE A 1 177 ? 10.470 3.318 -13.737 1.00 79.69 177 ILE A N 1
ATOM 1449 C CA . ILE A 1 177 ? 10.140 4.566 -13.032 1.00 79.69 177 ILE A CA 1
ATOM 1450 C C . ILE A 1 177 ? 9.878 5.680 -14.043 1.00 79.69 177 ILE A C 1
ATOM 1452 O O . ILE A 1 177 ? 8.842 6.335 -13.954 1.00 79.69 177 ILE A O 1
ATOM 1456 N N . THR A 1 178 ? 10.762 5.853 -15.028 1.00 83.19 178 THR A N 1
ATOM 1457 C CA . THR A 1 178 ? 10.600 6.906 -16.037 1.00 83.19 178 THR A CA 1
ATOM 1458 C C . THR A 1 178 ? 9.304 6.730 -16.825 1.00 83.19 178 THR A C 1
ATOM 1460 O O . THR A 1 178 ? 8.567 7.698 -17.004 1.00 83.19 178 THR A O 1
ATOM 1463 N N . LEU A 1 179 ? 8.953 5.502 -17.223 1.00 83.56 179 LEU A N 1
ATOM 1464 C CA . LEU A 1 179 ? 7.675 5.228 -17.886 1.00 83.56 179 LEU A CA 1
ATOM 1465 C C . LEU A 1 179 ? 6.462 5.517 -17.003 1.00 83.56 179 LEU A C 1
ATOM 1467 O O . LEU A 1 179 ? 5.443 5.982 -17.507 1.00 83.56 179 LEU A O 1
ATOM 1471 N N . ARG A 1 180 ? 6.543 5.253 -15.697 1.00 85.12 180 ARG A N 1
ATOM 1472 C CA . ARG A 1 180 ? 5.457 5.566 -14.761 1.00 85.12 180 ARG A CA 1
ATOM 1473 C C . ARG A 1 180 ? 5.235 7.076 -14.635 1.00 85.12 180 ARG A C 1
ATOM 1475 O O . ARG A 1 180 ? 4.084 7.520 -14.562 1.00 85.12 180 ARG A O 1
ATOM 1482 N N . ASP A 1 181 ? 6.314 7.849 -14.618 1.00 85.75 181 ASP A N 1
ATOM 1483 C CA . ASP A 1 181 ? 6.248 9.309 -14.565 1.00 85.75 181 ASP A CA 1
ATOM 1484 C C . ASP A 1 181 ? 5.655 9.864 -15.864 1.00 85.75 181 ASP A C 1
ATOM 1486 O O . ASP A 1 181 ? 4.693 10.635 -15.817 1.00 85.75 181 ASP A O 1
ATOM 1490 N N . ILE A 1 182 ? 6.127 9.368 -17.016 1.00 86.00 182 ILE A N 1
ATOM 1491 C CA . ILE A 1 182 ? 5.560 9.706 -18.328 1.00 86.00 182 ILE A CA 1
ATOM 1492 C C . ILE A 1 182 ? 4.071 9.361 -18.368 1.00 86.00 182 ILE A C 1
ATOM 1494 O O . ILE A 1 182 ? 3.265 10.211 -18.720 1.00 86.00 182 ILE A O 1
ATOM 1498 N N . TYR A 1 183 ? 3.673 8.156 -17.956 1.00 87.12 183 TYR A N 1
ATOM 1499 C CA . TYR A 1 183 ? 2.268 7.742 -17.950 1.00 87.12 183 TYR A CA 1
ATOM 1500 C C . TYR A 1 183 ? 1.382 8.696 -17.138 1.00 87.12 183 TYR A C 1
ATOM 1502 O O . TYR A 1 183 ? 0.289 9.062 -17.573 1.00 87.12 183 TYR A O 1
ATOM 1510 N N . THR A 1 184 ? 1.863 9.151 -15.979 1.00 86.25 184 THR A N 1
ATOM 1511 C CA . THR A 1 184 ? 1.148 10.135 -15.154 1.00 86.25 184 THR A CA 1
ATOM 1512 C C . THR A 1 184 ? 0.983 11.461 -15.896 1.00 86.25 184 THR A C 1
ATOM 1514 O O . THR A 1 184 ? -0.111 12.027 -15.911 1.00 86.25 184 THR A O 1
ATOM 1517 N N . GLU A 1 185 ? 2.037 11.932 -16.562 1.00 87.25 185 GLU A N 1
ATOM 1518 C CA . GLU A 1 185 ? 1.988 13.127 -17.404 1.00 87.25 185 GLU A CA 1
ATOM 1519 C C . GLU A 1 185 ? 1.007 12.959 -18.575 1.00 87.25 185 GLU A C 1
ATOM 1521 O O . GLU A 1 185 ? 0.178 13.837 -18.802 1.00 87.25 185 GLU A O 1
ATOM 1526 N N . VAL A 1 186 ? 1.003 11.805 -19.249 1.00 87.38 186 VAL A N 1
ATOM 1527 C CA . VAL A 1 186 ? 0.057 11.491 -20.332 1.00 87.38 186 VAL A CA 1
ATOM 1528 C C . VAL A 1 186 ? -1.394 11.514 -19.843 1.00 87.38 186 VAL A C 1
ATOM 1530 O O . VAL A 1 186 ? -2.261 12.052 -20.531 1.00 87.38 186 VAL A O 1
ATOM 1533 N N . LEU A 1 187 ? -1.686 10.990 -18.649 1.00 85.56 187 LEU A N 1
ATOM 1534 C CA . LEU A 1 187 ? -3.033 11.054 -18.068 1.00 85.56 187 LEU A CA 1
ATOM 1535 C C . LEU A 1 187 ? -3.485 12.498 -17.803 1.00 85.56 187 LEU A C 1
ATOM 1537 O O . LEU A 1 187 ? -4.643 12.841 -18.061 1.00 85.56 187 LEU A O 1
ATOM 1541 N N . LEU A 1 188 ? -2.582 13.351 -17.311 1.00 85.88 188 LEU A N 1
ATOM 1542 C CA . LEU A 1 188 ? -2.855 14.776 -17.105 1.00 85.88 188 LEU A CA 1
ATOM 1543 C C . LEU A 1 188 ? -3.064 15.500 -18.440 1.00 85.88 188 LEU A C 1
ATOM 1545 O O . LEU A 1 188 ? -4.004 16.286 -18.571 1.00 85.88 188 LEU A O 1
ATOM 1549 N N . LEU A 1 189 ? -2.239 15.192 -19.442 1.00 84.38 189 LEU A N 1
ATOM 1550 C CA . LEU A 1 189 ? -2.353 15.739 -20.790 1.00 84.38 189 LEU A CA 1
ATOM 1551 C C . LEU A 1 189 ? -3.660 15.328 -21.455 1.00 84.38 189 LEU A C 1
ATOM 1553 O O . LEU A 1 189 ? -4.354 16.194 -21.966 1.00 84.38 189 LEU A O 1
ATOM 1557 N N . LYS A 1 190 ? -4.059 14.055 -21.376 1.00 82.00 190 LYS A N 1
ATOM 1558 C CA . LYS A 1 190 ? -5.352 13.579 -21.889 1.00 82.00 190 LYS A CA 1
ATOM 1559 C C . LYS A 1 190 ? -6.514 14.373 -21.295 1.00 82.00 190 LYS A C 1
ATOM 1561 O O . LYS A 1 190 ? -7.457 14.715 -22.002 1.00 82.00 190 LYS A O 1
ATOM 1566 N N . ARG A 1 191 ? -6.445 14.687 -19.997 1.00 81.12 191 ARG A N 1
ATOM 1567 C CA . ARG A 1 191 ? -7.457 15.510 -19.329 1.00 81.12 191 ARG A CA 1
ATOM 1568 C C . AR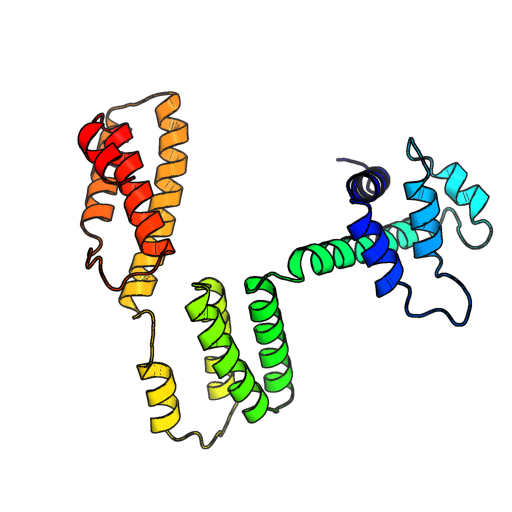G A 1 191 ? -7.447 16.956 -19.828 1.00 81.12 191 ARG A C 1
ATOM 1570 O O . ARG A 1 191 ? -8.525 17.517 -19.966 1.00 81.12 191 ARG A O 1
ATOM 1577 N N . LYS A 1 192 ? -6.277 17.550 -20.089 1.00 79.75 192 LYS A N 1
ATOM 1578 C CA . LYS A 1 192 ? -6.140 18.929 -20.599 1.00 79.75 192 LYS A CA 1
ATOM 1579 C C . LYS A 1 192 ? -6.559 19.044 -22.072 1.00 79.75 192 LYS A C 1
ATOM 1581 O O . LYS A 1 192 ? -7.352 19.916 -22.404 1.00 79.75 192 LYS A O 1
ATOM 1586 N N . ALA A 1 193 ? -6.099 18.121 -22.911 1.00 73.44 193 ALA A N 1
ATOM 1587 C CA . ALA A 1 193 ? -6.363 18.056 -24.348 1.00 73.44 193 ALA A CA 1
ATOM 1588 C C . ALA A 1 193 ? -7.846 17.838 -24.693 1.00 73.44 193 ALA A C 1
ATOM 1590 O O . ALA A 1 193 ? -8.270 18.142 -25.800 1.00 73.44 193 ALA A O 1
ATOM 1591 N N . HIS A 1 194 ? -8.651 17.336 -23.749 1.00 69.38 194 HIS A N 1
ATOM 1592 C CA . HIS A 1 194 ? -10.107 17.291 -23.900 1.00 69.38 194 HIS A CA 1
ATOM 1593 C C . HIS A 1 194 ? -10.738 18.699 -23.965 1.00 69.38 194 HIS A C 1
ATOM 1595 O O . HIS A 1 194 ? -11.850 18.845 -24.467 1.00 69.38 194 HIS A O 1
ATOM 1601 N N . PHE A 1 195 ? -10.075 19.727 -23.428 1.00 63.25 195 PHE A N 1
ATOM 1602 C CA . PHE A 1 195 ? -10.607 21.091 -23.363 1.00 63.25 195 PHE A CA 1
ATOM 1603 C C . PHE A 1 195 ? -9.993 22.025 -24.409 1.00 63.25 195 PHE A C 1
ATOM 1605 O O . PHE A 1 195 ? -10.732 22.822 -24.976 1.00 63.25 195 PHE A O 1
ATOM 1612 N N . ASP A 1 196 ? -8.683 21.931 -24.663 1.00 67.56 196 ASP A N 1
ATOM 1613 C CA . ASP A 1 196 ? -7.994 22.717 -25.694 1.00 67.56 196 ASP A CA 1
ATOM 1614 C C . ASP A 1 196 ? -6.684 22.031 -26.121 1.00 67.56 196 ASP A C 1
ATOM 1616 O O . ASP A 1 196 ? -5.990 21.434 -25.288 1.00 67.56 196 ASP A O 1
ATOM 1620 N N . LEU A 1 197 ? -6.359 22.088 -27.413 1.00 73.75 197 LEU A N 1
ATOM 1621 C CA . LEU A 1 197 ? -5.231 21.379 -28.026 1.00 73.75 197 LEU A CA 1
ATOM 1622 C C . LEU A 1 197 ? -4.393 22.364 -28.853 1.00 73.75 197 LEU A C 1
ATOM 1624 O O . LEU A 1 197 ? -4.421 22.368 -30.086 1.00 73.75 197 LEU A O 1
ATOM 1628 N N . ASP A 1 198 ? -3.662 23.210 -28.130 1.00 80.50 198 ASP A N 1
ATOM 1629 C CA . ASP A 1 198 ? -2.732 24.193 -28.684 1.00 80.50 198 ASP A CA 1
ATOM 1630 C C . ASP A 1 198 ? -1.473 23.534 -29.300 1.00 80.50 198 ASP A C 1
ATOM 1632 O O . ASP A 1 198 ? -1.178 22.348 -29.100 1.00 80.50 198 ASP A O 1
ATOM 1636 N N . ASP A 1 199 ? -0.729 24.300 -30.101 1.00 79.69 199 ASP A N 1
ATOM 1637 C CA . ASP A 1 199 ? 0.463 23.793 -30.793 1.00 79.69 199 ASP A CA 1
ATOM 1638 C C . ASP A 1 199 ? 1.633 23.499 -29.833 1.00 79.69 199 ASP A C 1
ATOM 1640 O O . ASP A 1 199 ? 2.446 22.613 -30.107 1.00 79.69 199 ASP A O 1
ATOM 1644 N N . GLU A 1 200 ? 1.681 24.155 -28.669 1.00 82.31 200 GLU A N 1
ATOM 1645 C CA . GLU A 1 200 ? 2.648 23.863 -27.599 1.00 82.31 200 GLU A CA 1
ATOM 1646 C C . GLU A 1 200 ? 2.400 22.466 -26.999 1.00 82.31 200 GLU A C 1
ATOM 1648 O O . GLU A 1 200 ? 3.327 21.679 -26.779 1.00 82.31 200 GLU A O 1
ATOM 1653 N N . LEU A 1 201 ? 1.133 22.104 -26.796 1.00 80.75 201 LEU A N 1
ATOM 1654 C CA . LEU A 1 201 ? 0.702 20.813 -26.283 1.00 80.75 201 LEU A CA 1
ATOM 1655 C C . LEU A 1 201 ? 1.016 19.707 -27.285 1.00 80.75 201 LEU A C 1
ATOM 1657 O O . LEU A 1 201 ? 1.497 18.653 -26.872 1.00 80.75 201 LEU A O 1
ATOM 1661 N N . LYS A 1 202 ? 0.818 19.948 -28.589 1.00 82.12 202 LYS A N 1
ATOM 1662 C CA . LYS A 1 202 ? 1.219 19.002 -29.646 1.00 82.12 202 LYS A CA 1
ATOM 1663 C C . LYS A 1 202 ? 2.724 18.754 -29.635 1.00 82.12 202 LYS A C 1
ATOM 1665 O O . LYS A 1 202 ? 3.137 17.598 -29.656 1.00 82.12 202 LYS A O 1
ATOM 1670 N N . GLN A 1 203 ? 3.542 19.805 -29.532 1.00 85.56 203 GLN A N 1
ATOM 1671 C CA . GLN A 1 203 ? 4.998 19.657 -29.418 1.00 85.56 203 GLN A CA 1
ATOM 1672 C C . GLN A 1 203 ? 5.388 18.842 -28.181 1.00 85.56 203 GLN A C 1
ATOM 1674 O O . GLN A 1 203 ? 6.223 17.939 -28.263 1.00 85.56 203 GLN A O 1
ATOM 1679 N N . ARG A 1 204 ? 4.738 19.098 -27.040 1.00 84.81 204 ARG A N 1
ATOM 1680 C CA . ARG A 1 204 ? 4.965 18.340 -25.805 1.00 84.81 204 ARG A CA 1
ATOM 1681 C C . ARG A 1 204 ? 4.560 16.870 -25.934 1.00 84.81 204 ARG A C 1
ATOM 1683 O O . ARG A 1 204 ? 5.289 16.003 -25.459 1.00 84.81 204 ARG A O 1
ATOM 1690 N N . ILE A 1 205 ? 3.436 16.579 -26.590 1.00 86.19 205 ILE A N 1
ATOM 1691 C CA . ILE A 1 205 ? 2.974 15.212 -26.870 1.00 86.19 205 ILE A CA 1
ATOM 1692 C C . ILE A 1 205 ? 3.990 14.475 -27.756 1.00 86.19 205 ILE A C 1
ATOM 1694 O O . ILE A 1 205 ? 4.360 13.347 -27.429 1.00 86.19 205 ILE A O 1
ATOM 1698 N N . SER A 1 206 ? 4.496 15.114 -28.815 1.00 86.12 206 SER A N 1
ATOM 1699 C CA . SER A 1 206 ? 5.523 14.535 -29.693 1.00 86.12 206 SER A CA 1
ATOM 17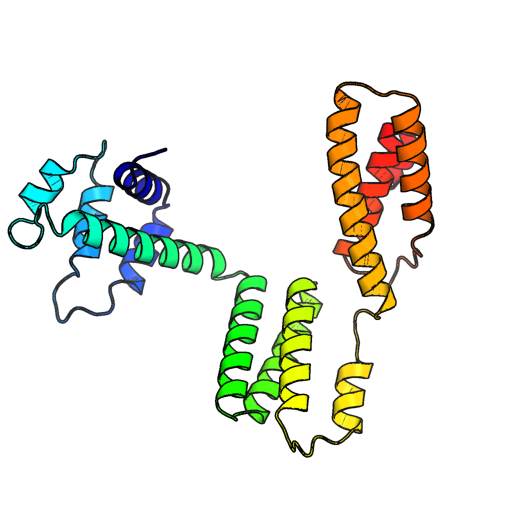00 C C . SER A 1 206 ? 6.826 14.239 -28.947 1.00 86.12 206 SER A C 1
ATOM 1702 O O . SER A 1 206 ? 7.357 13.136 -29.053 1.00 86.12 206 SER A O 1
ATOM 1704 N N . LEU A 1 207 ? 7.298 15.168 -28.110 1.00 88.38 207 LEU A N 1
ATOM 1705 C CA . LEU A 1 207 ? 8.513 14.980 -27.311 1.00 88.38 207 LEU A CA 1
ATOM 1706 C C . LEU A 1 207 ? 8.364 13.846 -26.284 1.00 88.38 207 LEU A C 1
ATOM 1708 O O . LEU A 1 207 ? 9.301 13.081 -26.044 1.00 88.38 207 LEU A O 1
ATOM 1712 N N . LEU A 1 208 ? 7.182 13.696 -25.680 1.00 87.69 208 LEU A N 1
ATOM 1713 C CA . LEU A 1 208 ? 6.894 12.558 -24.805 1.00 87.69 208 LEU A CA 1
ATOM 1714 C C . LEU A 1 208 ? 6.839 11.243 -25.581 1.00 87.69 208 LEU A C 1
ATOM 1716 O O . LEU A 1 208 ? 7.349 10.236 -25.093 1.00 87.69 208 LEU A O 1
ATOM 1720 N N . LEU A 1 209 ? 6.272 11.241 -26.788 1.00 87.25 209 LEU A N 1
ATOM 1721 C CA . LEU A 1 209 ? 6.224 10.055 -27.638 1.00 87.25 209 LEU A CA 1
ATOM 1722 C C . LEU A 1 209 ? 7.633 9.600 -28.044 1.00 87.25 209 LEU A C 1
ATOM 1724 O O . LEU A 1 209 ? 7.922 8.405 -27.987 1.00 87.25 209 LEU A O 1
ATOM 1728 N N . GLU A 1 210 ? 8.530 10.529 -28.375 1.00 87.88 210 GLU A N 1
ATOM 1729 C CA . GLU A 1 210 ? 9.945 10.229 -28.623 1.00 87.88 210 GLU A CA 1
ATOM 1730 C C . GLU A 1 210 ? 10.618 9.601 -27.402 1.00 87.88 210 GLU A C 1
ATOM 1732 O O . GLU A 1 210 ? 11.279 8.572 -27.529 1.00 87.88 210 GLU A O 1
ATOM 1737 N N . ARG A 1 211 ? 10.394 10.152 -26.201 1.00 85.44 211 ARG A N 1
ATOM 1738 C CA . ARG A 1 211 ? 10.927 9.583 -24.950 1.00 85.44 211 ARG A CA 1
ATOM 1739 C C . ARG A 1 211 ? 10.418 8.165 -24.688 1.00 85.44 211 ARG A C 1
ATOM 1741 O O . ARG A 1 211 ? 11.201 7.302 -24.293 1.00 85.44 211 ARG A O 1
ATOM 1748 N N . VAL A 1 212 ? 9.131 7.907 -24.933 1.00 85.69 212 VAL A N 1
ATOM 1749 C CA . VAL A 1 212 ? 8.550 6.559 -24.818 1.00 85.69 212 VAL A CA 1
ATOM 1750 C C . VAL A 1 212 ? 9.164 5.618 -25.856 1.00 85.69 212 VAL A C 1
ATOM 1752 O O . VAL A 1 212 ? 9.535 4.500 -25.520 1.00 85.69 212 VAL A O 1
ATOM 1755 N N . ASN A 1 213 ? 9.340 6.057 -27.102 1.00 84.25 213 ASN A N 1
ATOM 1756 C CA . ASN A 1 213 ? 9.942 5.233 -28.156 1.00 84.25 213 ASN A CA 1
ATOM 1757 C C . ASN A 1 213 ? 11.435 4.953 -27.922 1.00 84.25 213 ASN A C 1
ATOM 1759 O O . ASN A 1 213 ? 11.907 3.872 -28.265 1.00 84.25 213 ASN A O 1
ATOM 1763 N N . ALA A 1 214 ? 12.160 5.891 -27.310 1.00 81.75 214 ALA A N 1
ATOM 1764 C CA . ALA A 1 214 ? 13.556 5.722 -26.916 1.00 81.75 214 ALA A CA 1
ATOM 1765 C C . ALA A 1 214 ? 13.732 4.737 -25.747 1.00 81.75 214 ALA A C 1
ATOM 1767 O O . ALA A 1 214 ? 14.848 4.298 -25.470 1.00 81.75 214 ALA A O 1
ATOM 1768 N N . THR A 1 215 ? 12.649 4.372 -25.051 1.00 74.69 215 THR A N 1
ATOM 1769 C CA . THR A 1 215 ? 12.720 3.347 -24.009 1.00 74.69 215 THR A CA 1
ATOM 1770 C C . THR A 1 215 ? 12.848 1.979 -24.683 1.00 74.69 215 THR A C 1
ATOM 1772 O O . THR A 1 215 ? 11.954 1.555 -25.414 1.00 74.69 215 THR A O 1
ATOM 1775 N N . ASN A 1 216 ? 13.974 1.290 -24.471 1.00 62.84 216 ASN A N 1
ATOM 1776 C CA . ASN A 1 216 ? 14.298 0.043 -25.168 1.00 62.84 216 ASN A CA 1
ATOM 1777 C C . ASN A 1 216 ? 13.174 -0.999 -25.042 1.00 62.84 216 ASN A C 1
ATOM 1779 O O . ASN A 1 216 ? 12.807 -1.429 -23.949 1.00 62.84 216 ASN A O 1
ATOM 1783 N N . THR A 1 217 ? 12.655 -1.459 -26.178 1.00 58.72 217 THR A N 1
ATOM 1784 C CA . THR A 1 217 ? 11.588 -2.461 -26.256 1.00 58.72 217 THR A CA 1
ATOM 1785 C C . THR A 1 217 ? 12.160 -3.801 -26.693 1.00 58.72 217 THR A C 1
ATOM 1787 O O . THR A 1 217 ? 12.090 -4.187 -27.851 1.00 58.72 217 THR A O 1
ATOM 1790 N N . THR A 1 218 ? 12.723 -4.563 -25.758 1.00 53.84 218 THR A N 1
ATOM 1791 C CA . THR A 1 218 ? 12.869 -6.015 -25.945 1.00 53.84 218 THR A CA 1
ATOM 1792 C C . THR A 1 218 ? 11.627 -6.694 -25.358 1.00 53.84 218 THR A C 1
ATOM 1794 O O . THR A 1 218 ? 11.520 -6.836 -24.138 1.00 53.84 218 THR A O 1
ATOM 1797 N N . PRO A 1 219 ? 10.639 -7.079 -26.188 1.00 52.31 219 PRO A N 1
ATOM 1798 C CA . PRO A 1 219 ? 9.280 -7.374 -25.726 1.00 52.31 219 PRO A CA 1
ATOM 1799 C C . PRO A 1 219 ? 9.142 -8.678 -24.928 1.00 52.31 219 PRO A C 1
ATOM 1801 O O . PRO A 1 219 ? 8.181 -8.831 -24.180 1.00 52.31 219 PRO A O 1
ATOM 1804 N N . ASN A 1 220 ? 10.091 -9.614 -25.035 1.00 52.09 220 ASN A N 1
ATOM 1805 C CA . ASN A 1 220 ? 9.855 -11.001 -24.616 1.00 52.09 220 ASN A CA 1
ATOM 1806 C C . ASN A 1 220 ? 10.324 -11.361 -23.187 1.00 52.09 220 ASN A C 1
ATOM 1808 O O . ASN A 1 220 ? 10.247 -12.519 -22.788 1.00 52.09 220 ASN A O 1
ATOM 1812 N N . ARG A 1 221 ? 10.836 -10.398 -22.403 1.00 57.81 221 ARG A N 1
ATOM 1813 C CA . ARG A 1 221 ? 11.288 -10.632 -21.009 1.00 57.81 221 ARG A CA 1
ATOM 1814 C C . ARG A 1 221 ? 10.809 -9.593 -19.991 1.00 57.81 221 ARG A C 1
ATOM 1816 O O . ARG A 1 221 ? 11.191 -9.668 -18.827 1.00 57.81 221 ARG A O 1
ATOM 1823 N N . ARG A 1 222 ? 9.984 -8.625 -20.403 1.00 68.62 222 ARG A N 1
ATOM 1824 C CA . ARG A 1 222 ? 9.614 -7.488 -19.550 1.00 68.62 222 ARG A CA 1
ATOM 1825 C C . ARG A 1 222 ? 8.313 -7.718 -18.785 1.00 68.62 222 ARG A C 1
ATOM 1827 O O . ARG A 1 222 ? 7.401 -8.412 -19.233 1.00 68.62 222 ARG A O 1
ATOM 1834 N N . SER A 1 223 ? 8.248 -7.082 -17.623 1.00 74.25 223 SER A N 1
ATOM 1835 C CA . SER A 1 223 ? 7.117 -7.111 -16.699 1.00 74.25 223 SER A CA 1
ATOM 1836 C C . SER A 1 223 ? 5.786 -6.699 -17.331 1.00 74.25 223 SER A C 1
ATOM 1838 O O . SER A 1 223 ? 5.746 -5.927 -18.294 1.00 74.25 223 SER A O 1
ATOM 1840 N N . PHE A 1 224 ? 4.679 -7.196 -16.773 1.00 81.62 224 PHE A N 1
ATOM 1841 C CA . PHE A 1 224 ? 3.334 -6.724 -17.091 1.00 81.62 224 PHE A CA 1
ATOM 1842 C C . PHE A 1 224 ? 3.222 -5.202 -16.942 1.00 81.62 224 PHE A C 1
ATOM 1844 O O . PHE A 1 224 ? 2.808 -4.542 -17.891 1.00 81.62 224 PHE A O 1
ATOM 1851 N N . TRP A 1 225 ? 3.646 -4.630 -15.811 1.00 80.88 225 TRP A N 1
ATOM 1852 C CA . TRP A 1 225 ? 3.577 -3.181 -15.589 1.00 80.88 225 TRP A CA 1
ATOM 1853 C C . TRP A 1 225 ? 4.404 -2.382 -16.587 1.00 80.88 225 TRP A C 1
ATOM 1855 O O . TRP A 1 225 ? 3.943 -1.346 -17.057 1.00 80.88 225 TRP A O 1
ATOM 1865 N N . PHE A 1 226 ? 5.589 -2.870 -16.957 1.00 82.00 226 PHE A N 1
ATOM 1866 C CA . PHE A 1 226 ? 6.387 -2.222 -17.996 1.00 82.00 226 PHE A CA 1
ATOM 1867 C C . PHE A 1 226 ? 5.620 -2.166 -19.324 1.00 82.00 226 PHE A C 1
ATOM 1869 O O . PHE A 1 226 ? 5.470 -1.096 -19.912 1.00 82.00 226 PHE A O 1
ATOM 1876 N N . ARG A 1 227 ? 5.093 -3.314 -19.775 1.00 81.69 227 ARG A N 1
ATOM 1877 C CA . ARG A 1 227 ? 4.312 -3.411 -21.019 1.00 81.69 227 ARG A CA 1
ATOM 1878 C C . ARG A 1 227 ? 3.063 -2.537 -20.966 1.00 81.69 227 ARG A C 1
ATOM 1880 O O . ARG A 1 227 ? 2.759 -1.862 -21.943 1.00 81.69 227 ARG A O 1
ATOM 1887 N N . HIS A 1 228 ? 2.390 -2.507 -19.819 1.00 85.81 228 HIS A N 1
ATOM 1888 C CA . HIS A 1 228 ? 1.213 -1.682 -19.593 1.00 85.81 228 HIS A CA 1
ATOM 1889 C C . HIS A 1 228 ? 1.533 -0.186 -19.700 1.00 85.81 228 HIS A C 1
ATOM 1891 O O . HIS A 1 228 ? 0.897 0.508 -20.488 1.00 85.81 228 HIS A O 1
ATOM 1897 N N . TYR A 1 229 ? 2.529 0.321 -18.965 1.00 86.44 229 TYR A N 1
ATOM 1898 C CA . TYR A 1 229 ? 2.879 1.744 -19.019 1.00 86.44 229 TYR A CA 1
ATOM 1899 C C . TYR A 1 229 ? 3.381 2.157 -20.398 1.00 86.44 229 TYR A C 1
ATOM 1901 O O . TYR A 1 229 ? 2.974 3.205 -20.895 1.00 86.44 229 TYR A O 1
ATOM 1909 N N . PHE A 1 230 ? 4.211 1.328 -21.034 1.00 86.62 230 PHE A N 1
ATOM 1910 C CA . PHE A 1 230 ? 4.681 1.574 -22.392 1.00 86.62 230 PHE A CA 1
ATOM 1911 C C . PHE A 1 230 ? 3.514 1.634 -23.389 1.00 86.62 230 PHE A C 1
ATOM 1913 O O . PHE A 1 230 ? 3.335 2.647 -24.065 1.00 86.62 230 PHE A O 1
ATOM 1920 N N . GLY A 1 231 ? 2.689 0.582 -23.440 1.00 85.31 231 GLY A N 1
ATOM 1921 C CA . GLY A 1 231 ? 1.574 0.466 -24.380 1.00 85.31 231 GLY A CA 1
ATOM 1922 C C . GLY A 1 231 ? 0.534 1.564 -24.184 1.00 85.31 231 GLY A C 1
ATOM 1923 O O . GLY A 1 231 ? 0.209 2.273 -25.131 1.00 85.31 231 GLY A O 1
ATOM 1924 N N . MET A 1 232 ? 0.079 1.787 -22.947 1.00 87.25 232 MET A N 1
ATOM 1925 C CA . MET A 1 232 ? -0.946 2.794 -22.654 1.00 87.25 232 MET A CA 1
ATOM 1926 C C . MET A 1 232 ? -0.458 4.222 -22.895 1.00 87.25 232 MET A C 1
ATOM 1928 O O . MET A 1 232 ? -1.221 5.037 -23.420 1.00 87.25 232 MET A O 1
ATOM 1932 N N . SER A 1 233 ? 0.793 4.538 -22.538 1.00 87.50 233 SER A N 1
ATOM 1933 C CA . SER A 1 233 ? 1.363 5.863 -22.816 1.00 87.50 233 SER A CA 1
ATOM 1934 C C . SER A 1 233 ? 1.463 6.086 -24.319 1.00 87.50 233 SER A C 1
ATOM 1936 O O . SER A 1 233 ? 0.983 7.101 -24.817 1.00 87.50 233 SER A O 1
ATOM 1938 N N . LYS A 1 234 ? 2.006 5.111 -25.058 1.00 87.81 234 LYS A N 1
ATOM 1939 C CA . LYS A 1 234 ? 2.175 5.204 -26.510 1.00 87.81 234 LYS A CA 1
ATOM 1940 C C . LYS A 1 234 ? 0.835 5.293 -27.244 1.00 87.81 234 LYS A C 1
ATOM 1942 O O . LYS A 1 234 ? 0.657 6.203 -28.046 1.00 87.81 234 LYS A O 1
ATOM 1947 N N . ALA A 1 235 ? -0.121 4.421 -26.926 1.00 86.88 235 ALA A N 1
ATOM 1948 C CA . ALA A 1 235 ? -1.455 4.435 -27.523 1.00 86.88 235 ALA A CA 1
ATOM 1949 C C . ALA A 1 235 ? -2.187 5.758 -27.251 1.00 86.88 235 ALA A C 1
ATOM 1951 O O . ALA A 1 235 ? -2.776 6.339 -28.158 1.00 86.88 235 ALA A O 1
ATOM 1952 N N . THR A 1 236 ? -2.106 6.280 -26.021 1.00 86.75 236 THR A N 1
ATOM 1953 C CA . THR A 1 236 ? -2.760 7.549 -25.672 1.00 86.75 236 THR A CA 1
ATOM 1954 C C . THR A 1 236 ? -2.109 8.736 -26.381 1.00 86.75 236 THR A C 1
ATOM 1956 O O . THR A 1 236 ? -2.823 9.601 -26.877 1.00 86.75 236 THR A O 1
ATOM 1959 N N . LEU A 1 237 ? -0.776 8.788 -26.463 1.00 87.62 237 LEU A N 1
ATOM 1960 C CA . LEU A 1 237 ? -0.065 9.862 -27.163 1.00 87.62 237 LEU A CA 1
ATOM 1961 C C . LEU A 1 237 ? -0.352 9.841 -28.673 1.00 87.62 237 LEU A C 1
ATOM 1963 O O . LEU A 1 237 ? -0.653 10.887 -29.237 1.00 87.62 237 LEU A O 1
ATOM 1967 N N . LEU A 1 238 ? -0.341 8.662 -29.308 1.00 86.94 238 LEU A N 1
ATOM 1968 C CA . LEU A 1 238 ? -0.700 8.502 -30.725 1.00 86.94 238 LEU A CA 1
ATOM 1969 C C . LEU A 1 238 ? -2.152 8.909 -30.998 1.00 86.94 238 LEU A C 1
ATOM 1971 O O . LEU A 1 238 ? -2.420 9.633 -31.953 1.00 86.94 238 LEU A O 1
ATOM 1975 N N . TYR A 1 239 ? -3.075 8.527 -30.112 1.00 87.00 239 TYR A N 1
ATOM 1976 C CA . TYR A 1 239 ? -4.469 8.954 -30.192 1.00 87.00 239 TYR A CA 1
ATOM 1977 C C . TYR A 1 239 ? -4.612 10.482 -30.114 1.00 87.00 239 TYR A C 1
ATOM 1979 O O . TYR A 1 239 ? -5.349 11.072 -30.900 1.00 87.00 239 TYR A O 1
ATOM 1987 N N . LEU A 1 240 ? -3.885 11.141 -29.201 1.00 85.12 240 LEU A N 1
ATOM 1988 C CA . LEU A 1 240 ? -3.896 12.604 -29.082 1.00 85.12 240 LEU A CA 1
ATOM 1989 C C . LEU A 1 240 ? -3.279 13.309 -30.306 1.00 85.12 240 LEU A C 1
ATOM 1991 O O . LEU A 1 240 ? -3.661 14.439 -30.599 1.00 85.12 240 LEU A O 1
ATOM 1995 N N . LEU A 1 241 ? -2.378 12.644 -31.037 1.00 86.12 241 LEU A N 1
ATOM 1996 C CA . LEU A 1 241 ? -1.825 13.111 -32.318 1.00 86.12 241 LEU A CA 1
ATOM 1997 C C . LEU A 1 241 ? -2.694 12.749 -33.537 1.00 86.12 241 LEU A C 1
ATOM 1999 O O . LEU A 1 241 ? -2.280 13.004 -34.662 1.00 86.12 241 LEU A O 1
ATOM 2003 N N . GLN A 1 242 ? -3.887 12.180 -33.331 1.00 83.94 242 GLN A N 1
ATOM 2004 C CA . GLN A 1 242 ? -4.802 11.716 -34.386 1.00 83.94 242 GLN A CA 1
ATOM 2005 C C . GLN A 1 242 ? -4.284 10.532 -35.231 1.00 83.94 242 GLN A C 1
ATOM 2007 O O . GLN A 1 242 ? -4.912 10.176 -36.228 1.00 83.94 242 GLN A O 1
ATOM 2012 N N . ASP A 1 243 ? -3.218 9.843 -34.809 1.00 85.88 243 ASP A N 1
ATOM 2013 C CA . ASP A 1 243 ? -2.802 8.560 -35.397 1.00 85.88 243 ASP A CA 1
ATOM 2014 C C . ASP A 1 243 ? -3.569 7.401 -34.744 1.00 85.88 243 ASP A C 1
ATOM 2016 O O . ASP A 1 243 ? -3.081 6.652 -33.890 1.00 85.88 243 ASP A O 1
ATOM 2020 N N . ILE A 1 244 ? -4.836 7.297 -35.137 1.00 83.25 244 ILE A N 1
ATOM 2021 C CA . ILE A 1 244 ? -5.794 6.348 -34.572 1.00 83.25 244 ILE A CA 1
ATOM 2022 C C . ILE A 1 244 ? -5.411 4.903 -34.936 1.00 83.25 244 ILE A C 1
ATOM 2024 O O . ILE A 1 244 ? -5.504 4.011 -34.092 1.00 83.25 244 ILE A O 1
ATOM 2028 N N . SER A 1 245 ? -4.926 4.668 -36.158 1.00 81.81 245 SER A N 1
ATOM 2029 C CA . SER A 1 245 ? -4.497 3.347 -36.635 1.00 81.81 245 SER A CA 1
ATOM 2030 C C . SER A 1 245 ? -3.381 2.753 -35.782 1.00 81.81 245 SER A C 1
ATOM 2032 O O . SER A 1 245 ? -3.495 1.618 -35.310 1.00 81.81 245 SER A O 1
ATOM 2034 N N . SER A 1 246 ? -2.322 3.526 -35.535 1.00 83.81 246 SER A N 1
ATOM 2035 C CA . SER A 1 246 ? -1.191 3.052 -34.741 1.00 83.81 246 SER A CA 1
ATOM 2036 C C . SER A 1 246 ? -1.570 2.909 -33.269 1.00 83.81 246 SER A C 1
ATOM 2038 O O . SER A 1 246 ? -1.118 1.972 -32.613 1.00 83.81 246 SER A O 1
ATOM 2040 N N . ALA A 1 247 ? -2.438 3.782 -32.748 1.00 81.12 247 ALA A N 1
ATOM 2041 C CA . ALA A 1 247 ? -2.916 3.701 -31.370 1.00 81.12 247 ALA A CA 1
ATOM 2042 C C . ALA A 1 247 ? -3.678 2.395 -31.081 1.00 81.12 247 ALA A C 1
ATOM 2044 O O . ALA A 1 247 ? -3.396 1.739 -30.079 1.00 81.12 247 ALA A O 1
ATOM 2045 N N . PHE A 1 248 ? -4.600 1.991 -31.962 1.00 81.62 248 PHE A N 1
ATOM 2046 C CA . PHE A 1 248 ? -5.376 0.758 -31.782 1.00 81.62 248 PHE A CA 1
ATOM 2047 C C . PHE A 1 248 ? -4.543 -0.517 -31.933 1.00 81.62 248 PHE A C 1
ATOM 2049 O O . PHE A 1 248 ? -4.863 -1.514 -31.302 1.00 81.62 248 PHE A O 1
ATOM 2056 N N . SER A 1 249 ? -3.453 -0.489 -32.703 1.00 82.69 249 SER A N 1
ATOM 2057 C CA . SER A 1 249 ? -2.559 -1.651 -32.855 1.00 82.69 249 SER A CA 1
ATOM 2058 C C . SER A 1 249 ? -1.787 -2.036 -31.579 1.00 82.69 249 SER A C 1
ATOM 2060 O O . SER A 1 249 ? -1.172 -3.100 -31.525 1.00 82.69 249 SER A O 1
ATOM 2062 N N . LEU A 1 250 ? -1.795 -1.166 -30.563 1.00 77.38 250 LEU A N 1
ATOM 2063 C CA . LEU A 1 250 ? -1.052 -1.312 -29.306 1.00 77.38 250 LEU A CA 1
ATOM 2064 C C . LEU A 1 250 ? -1.934 -1.700 -28.104 1.00 77.38 250 LEU A C 1
ATOM 2066 O O . LEU A 1 250 ? -1.395 -1.862 -27.005 1.00 77.38 250 LEU A O 1
ATOM 2070 N N . LEU A 1 251 ? -3.256 -1.796 -28.299 1.00 70.00 251 LEU A N 1
ATOM 2071 C CA . LEU A 1 251 ? -4.265 -2.152 -27.292 1.00 70.00 251 LEU A CA 1
ATOM 2072 C C . LEU A 1 251 ? -4.715 -3.606 -27.463 1.00 70.00 251 LEU A C 1
ATOM 2074 O O . LEU A 1 251 ? -4.872 -4.274 -26.416 1.00 70.00 251 LEU A O 1
#

Solvent-accessible surface area (backbone atoms only — not comparable to full-atom values): 14449 Å² total; per-residue (Å²): 130,83,55,70,71,58,51,49,47,51,53,57,65,70,49,50,74,66,55,52,50,48,36,60,61,71,70,53,79,85,46,93,93,47,86,52,70,51,59,55,48,48,56,54,51,62,69,45,93,62,93,56,69,67,64,50,41,66,72,38,56,84,87,37,43,92,81,48,45,63,58,50,49,51,52,38,44,51,54,51,52,51,39,50,54,51,61,72,38,71,81,34,68,67,50,53,44,51,52,47,51,54,50,32,52,51,28,46,76,70,68,40,49,69,63,20,49,57,51,46,56,56,41,50,54,52,29,57,79,66,67,34,60,76,54,44,51,54,49,50,54,53,49,53,48,53,54,75,78,44,92,67,88,66,52,68,65,62,55,45,52,64,56,71,64,50,81,66,47,76,65,56,51,51,54,43,53,54,36,52,53,48,32,53,52,47,56,54,45,57,63,48,51,75,78,58,78,52,72,67,56,51,52,51,44,52,57,50,46,51,56,57,67,68,50,85,81,69,80,89,82,63,53,68,67,50,53,47,34,50,32,54,37,49,23,51,43,31,42,76,70,67,39,51,72,68,17,61,76,56,110

Radius of gyration: 26.16 Å; Cα contacts (8 Å, |Δi|>4): 166; chains: 1; bounding box: 62×41×70 Å

pLDDT: mean 80.15, std 12.01, range [40.19, 95.88]